Protein 1Z2N (pdb70)

Structure (mmCIF, N/CA/C/O backbone):
data_1Z2N
#
_entry.id   1Z2N
#
_cell.length_a   38.359
_cell.length_b   94.267
_cell.length_c   47.276
_cell.angle_alpha   90.00
_cell.angle_beta   110.26
_cell.angle_gamma   90.00
#
_symmetry.space_group_name_H-M   'P 1 21 1'
#
loop_
_entity.id
_entity.type
_entity.pdbx_description
1 polymer 'inositol 1,3,4-trisphosphate 5/6-kinase'
2 non-polymer 'MAGNESIUM ION'
3 non-polymer "ADENOSINE-5'-DIPHOSPHATE"
4 water water
#
loop_
_atom_site.group_PDB
_atom_site.id
_atom_site.type_symbol
_atom_site.label_atom_id
_atom_site.label_alt_id
_atom_site.label_comp_id
_atom_site.label_asym_id
_atom_site.label_entity_id
_atom_site.label_seq_id
_atom_site.pdbx_PDB_ins_code
_atom_site.Cartn_x
_atom_site.Cartn_y
_atom_site.Cartn_z
_atom_site.occupancy
_atom_site.B_iso_or_equiv
_atom_site.auth_seq_id
_atom_site.auth_comp_id
_atom_site.auth_asym_id
_atom_site.auth_atom_id
_atom_site.pdbx_PDB_model_num
ATOM 1 N N . GLN A 1 10 ? 11.523 -19.456 42.677 1.00 24.97 5 GLN X N 1
ATOM 2 C CA . GLN A 1 10 ? 11.331 -20.128 41.357 1.00 24.76 5 GLN X CA 1
ATOM 3 C C . GLN A 1 10 ? 12.638 -20.152 40.563 1.00 23.98 5 GLN X C 1
ATOM 4 O O . GLN A 1 10 ? 13.541 -19.342 40.803 1.00 23.78 5 GLN X O 1
ATOM 10 N N . THR A 1 11 ? 12.739 -21.102 39.634 1.00 23.11 6 THR X N 1
ATOM 11 C CA . THR A 1 11 ? 13.896 -21.207 38.749 1.00 22.46 6 THR X CA 1
ATOM 12 C C . THR A 1 11 ? 13.464 -21.054 37.289 1.00 21.20 6 THR X C 1
ATOM 13 O O . THR A 1 11 ? 12.407 -21.548 36.885 1.00 21.23 6 THR X O 1
ATOM 17 N N . VAL A 1 12 ? 14.285 -20.351 36.512 1.00 19.45 7 VAL X N 1
ATOM 18 C CA . VAL A 1 12 ? 14.049 -20.180 35.082 1.00 18.11 7 VAL X CA 1
ATOM 19 C C . VAL A 1 12 ? 15.314 -20.567 34.326 1.00 17.25 7 VAL X C 1
ATOM 20 O O . VAL A 1 12 ? 16.414 -20.137 34.681 1.00 17.00 7 VAL X O 1
ATOM 24 N N . SER A 1 13 ? 15.156 -21.395 33.293 1.00 16.15 8 SER X N 1
ATOM 25 C CA . SER A 1 13 ? 16.266 -21.752 32.422 1.00 16.04 8 SER X CA 1
ATOM 26 C C . SER A 1 13 ? 16.171 -20.992 31.106 1.00 15.09 8 SER X C 1
ATOM 27 O O . SER A 1 13 ? 15.143 -21.025 30.427 1.00 15.03 8 SER X O 1
ATOM 30 N N . LEU A 1 14 ? 17.255 -20.303 30.775 1.00 14.26 9 LEU X N 1
ATOM 31 C CA . LEU A 1 14 ? 17.376 -19.585 29.515 1.00 14.13 9 LEU X CA 1
ATOM 32 C C . LEU A 1 14 ? 18.470 -20.255 28.725 1.00 14.38 9 LEU X C 1
ATOM 33 O O . LEU A 1 14 ? 19.560 -20.511 29.255 1.00 15.04 9 LEU X O 1
ATOM 38 N N . PHE A 1 15 ? 18.183 -20.540 27.461 1.00 13.76 10 PHE X N 1
ATOM 39 C CA . PHE A 1 15 ? 19.125 -21.217 26.598 1.00 14.21 10 PHE X CA 1
ATOM 40 C C . PHE A 1 15 ? 19.438 -20.308 25.423 1.00 13.78 10 PHE X C 1
ATOM 41 O O . PHE A 1 15 ? 18.543 -19.969 24.641 1.00 13.97 10 PHE X O 1
ATOM 49 N N . ILE A 1 16 ? 20.698 -19.906 25.307 1.00 13.87 11 ILE X N 1
ATOM 50 C CA . ILE A 1 16 ? 21.125 -19.055 24.206 1.00 14.49 11 ILE X CA 1
ATOM 51 C C . ILE A 1 16 ? 21.679 -19.940 23.094 1.00 13.97 11 ILE X C 1
ATOM 52 O O . ILE A 1 16 ? 22.692 -20.627 23.272 1.00 14.37 11 ILE X O 1
ATOM 57 N N . TRP A 1 17 ? 20.992 -19.931 21.958 1.00 13.53 12 TRP X N 1
ATOM 58 C CA . TRP A 1 17 ? 21.313 -20.783 20.823 1.00 13.55 12 TRP X CA 1
ATOM 59 C C . TRP A 1 17 ? 21.863 -19.926 19.687 1.00 14.00 12 TRP X C 1
ATOM 60 O O . TRP A 1 17 ? 21.114 -19.253 18.973 1.00 13.35 12 TRP X O 1
ATOM 71 N N . LEU A 1 18 ? 23.187 -19.933 19.540 1.00 14.62 13 LEU X N 1
ATOM 72 C CA . LEU A 1 18 ? 23.858 -19.091 18.551 1.00 15.72 13 LEU X CA 1
ATOM 73 C C . LEU A 1 18 ? 25.036 -19.814 17.930 1.00 16.95 13 LEU X C 1
ATOM 74 O O . LEU A 1 18 ? 25.774 -20.508 18.634 1.00 17.09 13 LEU X O 1
ATOM 79 N N . PRO A 1 19 ? 25.237 -19.631 16.614 1.00 18.38 14 PRO X N 1
ATOM 80 C CA . PRO A 1 19 ? 26.437 -20.183 15.994 1.00 19.66 14 PRO X CA 1
ATOM 81 C C . PRO A 1 19 ? 27.665 -19.421 16.487 1.00 20.91 14 PRO X C 1
ATOM 82 O O . PRO A 1 19 ? 27.543 -18.277 16.937 1.00 20.86 14 PRO X O 1
ATOM 86 N N . GLU A 1 20 ? 28.834 -20.049 16.406 1.00 22.23 15 GLU X N 1
ATOM 87 C CA . GLU A 1 20 ? 30.078 -19.432 16.873 1.00 23.91 15 GLU X CA 1
ATOM 88 C C . GLU A 1 20 ? 30.317 -18.052 16.257 1.00 23.93 15 GLU X C 1
ATOM 89 O O . GLU A 1 20 ? 30.844 -17.161 16.922 1.00 24.24 15 GLU X O 1
ATOM 95 N N . SER A 1 21 ? 29.904 -17.884 15.000 1.00 24.30 16 SER X N 1
ATOM 96 C CA . SER A 1 21 ? 30.051 -16.620 14.271 1.00 24.51 16 SER X CA 1
ATOM 97 C C . SER A 1 21 ? 29.363 -15.446 14.968 1.00 24.58 16 SER X C 1
ATOM 98 O O . SER A 1 21 ? 29.931 -14.355 15.075 1.00 24.90 16 SER X O 1
ATOM 101 N N . LYS A 1 22 ? 28.141 -15.677 15.441 1.00 24.32 17 LYS X N 1
ATOM 102 C CA . LYS A 1 22 ? 27.386 -14.660 16.171 1.00 24.07 17 LYS X CA 1
ATOM 103 C C . LYS A 1 22 ? 27.939 -14.467 17.585 1.00 24.07 17 LYS X C 1
ATOM 104 O O . LYS A 1 22 ? 27.997 -13.339 18.075 1.00 24.08 17 LYS X O 1
ATOM 110 N N . GLN A 1 23 ? 28.349 -15.564 18.223 1.00 24.02 18 GLN X N 1
ATOM 111 C CA . GLN A 1 23 ? 28.953 -15.521 19.556 1.00 24.23 18 GLN X CA 1
ATOM 112 C C . GLN A 1 23 ? 30.213 -14.654 19.573 1.00 24.70 18 GLN X C 1
ATOM 113 O O . GLN A 1 23 ? 30.444 -13.897 20.518 1.00 24.75 18 GLN X O 1
ATOM 119 N N . LYS A 1 24 ? 31.014 -14.773 18.517 1.00 25.25 19 LYS X N 1
ATOM 120 C CA . LYS A 1 24 ? 32.273 -14.036 18.394 1.00 25.99 19 LYS X CA 1
ATOM 121 C C . LYS A 1 24 ? 32.070 -12.529 18.226 1.00 26.09 19 LYS X C 1
ATOM 122 O O . LYS A 1 24 ? 32.816 -11.738 18.802 1.00 26.45 19 LYS X O 1
ATOM 128 N N . THR A 1 25 ? 31.063 -12.139 17.447 1.00 26.10 20 THR X N 1
ATOM 129 C CA . THR A 1 25 ? 30.767 -10.721 17.208 1.00 26.17 20 THR X CA 1
ATOM 130 C C . THR A 1 25 ? 30.014 -10.064 18.364 1.00 25.96 20 THR X C 1
ATOM 131 O O . THR A 1 25 ? 30.175 -8.866 18.621 1.00 25.93 20 THR X O 1
ATOM 135 N N . LEU A 1 26 ? 29.194 -10.851 19.057 1.00 25.43 21 LEU X N 1
ATOM 136 C CA . LEU A 1 26 ? 28.317 -10.329 20.102 1.00 25.06 21 LEU X CA 1
ATOM 137 C C . LEU A 1 26 ? 28.998 -10.178 21.464 1.00 25.06 21 LEU X C 1
ATOM 138 O O . LEU A 1 26 ? 28.747 -9.205 22.175 1.00 25.01 21 LEU X O 1
ATOM 143 N N . PHE A 1 27 ? 29.844 -11.139 21.828 1.00 25.13 22 PHE X N 1
ATOM 144 C CA . PHE A 1 27 ? 30.392 -11.196 23.181 1.00 25.40 22 PHE X CA 1
ATOM 145 C C . PHE A 1 27 ? 31.899 -10.952 23.247 1.00 25.90 22 PHE X C 1
ATOM 146 O O . PHE A 1 27 ? 32.653 -11.458 22.411 1.00 25.90 22 PHE X O 1
ATOM 154 N N . ILE A 1 28 ? 32.316 -10.177 24.250 1.00 26.57 23 ILE X N 1
ATOM 155 C CA . ILE A 1 28 ? 33.733 -9.993 24.593 1.00 27.14 23 ILE X CA 1
ATOM 156 C C . ILE A 1 28 ? 34.342 -11.361 24.877 1.00 27.68 23 ILE X C 1
ATOM 157 O O . ILE A 1 28 ? 35.363 -11.738 24.298 1.00 27.73 23 ILE X O 1
ATOM 162 N N . SER A 1 29 ? 33.695 -12.083 25.787 1.00 28.15 24 SER X N 1
ATOM 163 C CA . SER A 1 29 ? 34.019 -13.461 26.104 1.00 28.77 24 SER X CA 1
ATOM 164 C C . SER A 1 29 ? 32.700 -14.178 26.353 1.00 29.06 24 SER X C 1
ATOM 165 O O . SER A 1 29 ? 31.665 -13.533 26.547 1.00 29.23 24 SER X O 1
ATOM 168 N N . THR A 1 30 ? 32.734 -15.505 26.349 1.00 29.37 25 THR X N 1
ATOM 169 C CA . THR A 1 30 ? 31.531 -16.300 26.568 1.00 29.75 25 THR X CA 1
ATOM 170 C C . THR A 1 30 ? 31.695 -17.247 27.752 1.00 29.84 25 THR X C 1
ATOM 171 O O . THR A 1 30 ? 32.816 -17.542 28.175 1.00 29.70 25 THR X O 1
ATOM 175 N N . LYS A 1 31 ? 30.564 -17.699 28.291 1.00 29.89 26 LYS X N 1
ATOM 176 C CA . LYS A 1 31 ? 30.538 -18.739 29.310 1.00 30.00 26 LYS X CA 1
ATOM 177 C C . LYS A 1 31 ? 29.603 -19.844 28.839 1.00 30.06 26 LYS X C 1
ATOM 178 O O . LYS A 1 31 ? 28.505 -19.559 28.356 1.00 29.86 26 LYS X O 1
ATOM 184 N N . ASN A 1 32 ? 30.038 -21.096 28.973 1.00 30.25 27 ASN X N 1
ATOM 185 C CA . ASN A 1 32 ? 29.187 -22.243 28.654 1.00 30.36 27 ASN X CA 1
ATOM 186 C C . ASN A 1 32 ? 27.933 -22.280 29.531 1.00 30.08 27 ASN X C 1
ATOM 187 O O . ASN A 1 32 ? 26.828 -22.521 29.038 1.00 30.08 27 ASN X O 1
ATOM 192 N N . HIS A 1 33 ? 28.117 -22.025 30.827 1.00 29.87 28 HIS X N 1
ATOM 193 C CA . HIS A 1 33 ? 27.017 -21.988 31.787 1.00 29.60 28 HIS X CA 1
ATOM 194 C C . HIS A 1 33 ? 27.256 -20.958 32.893 1.00 29.32 28 HIS X C 1
ATOM 195 O O . HIS A 1 33 ? 28.368 -20.838 33.412 1.00 29.15 28 HIS X O 1
ATOM 202 N N . THR A 1 34 ? 26.202 -20.223 33.244 1.00 28.68 29 THR X N 1
ATOM 203 C CA . THR A 1 34 ? 26.228 -19.297 34.378 1.00 28.42 29 THR X CA 1
ATOM 204 C C . THR A 1 34 ? 24.908 -19.325 35.158 1.00 27.99 29 THR X C 1
ATOM 205 O O . THR A 1 34 ? 23.853 -19.641 34.597 1.00 27.89 29 THR X O 1
ATOM 209 N N . GLN A 1 35 ? 24.980 -19.011 36.450 1.00 27.57 30 GLN X N 1
ATOM 210 C CA . GLN A 1 35 ? 23.803 -18.975 37.316 1.00 27.17 30 GLN X CA 1
ATOM 211 C C . GLN A 1 35 ? 23.815 -17.725 38.195 1.00 26.86 30 GLN X C 1
ATOM 212 O O . GLN A 1 35 ? 24.837 -17.398 38.802 1.00 26.95 30 GLN X O 1
ATOM 218 N N . PHE A 1 36 ? 22.676 -17.039 38.263 1.00 26.22 31 PHE X N 1
ATOM 219 C CA . PHE A 1 36 ? 22.549 -15.811 39.048 1.00 25.68 31 PHE X CA 1
ATOM 220 C C . PHE A 1 36 ? 21.120 -15.590 39.534 1.00 25.42 31 PHE X C 1
ATOM 221 O O . PHE A 1 36 ? 20.168 -16.149 38.978 1.00 25.25 31 PHE X O 1
ATOM 229 N N . GLU A 1 37 ? 20.976 -14.774 40.575 1.00 25.29 32 GLU X N 1
ATOM 230 C CA . GLU A 1 37 ? 19.662 -14.397 41.076 1.00 25.20 32 GLU X CA 1
ATOM 231 C C . GLU A 1 37 ? 19.306 -12.987 40.615 1.00 24.78 32 GLU X C 1
ATOM 232 O O . GLU A 1 37 ? 20.130 -12.073 40.679 1.00 24.77 32 GLU X O 1
ATOM 238 N N . LEU A 1 38 ? 18.076 -12.830 40.139 1.00 24.32 33 LEU X N 1
ATOM 239 C CA . LEU A 1 38 ? 17.540 -11.525 39.775 1.00 23.91 33 LEU X CA 1
ATOM 240 C C . LEU A 1 38 ? 16.083 -11.469 40.185 1.00 23.79 33 LEU X C 1
ATOM 241 O O . LEU A 1 38 ? 15.292 -12.335 39.808 1.00 23.41 33 LEU X O 1
ATOM 246 N N . ASN A 1 39 ? 15.741 -10.450 40.972 1.00 23.93 34 ASN X N 1
ATOM 247 C CA . ASN A 1 39 ? 14.371 -10.226 41.434 1.00 23.97 34 ASN X CA 1
ATOM 248 C C . ASN A 1 39 ? 13.722 -11.471 42.049 1.00 23.87 34 ASN X C 1
ATOM 249 O O . ASN A 1 39 ? 12.573 -11.814 41.748 1.00 23.92 34 ASN X O 1
ATOM 254 N N . ASN A 1 40 ? 14.489 -12.135 42.910 1.00 23.69 35 ASN X N 1
ATOM 255 C CA . ASN A 1 40 ? 14.042 -13.308 43.669 1.00 23.48 35 ASN X CA 1
ATOM 256 C C . ASN A 1 40 ? 13.850 -14.581 42.827 1.00 23.03 35 ASN X C 1
ATOM 257 O O . ASN A 1 40 ? 13.286 -15.567 43.305 1.00 23.26 35 ASN X O 1
ATOM 262 N N . ILE A 1 41 ? 14.334 -14.555 41.584 1.00 22.51 36 ILE X N 1
ATOM 263 C CA . ILE A 1 41 ? 14.317 -15.728 40.704 1.00 21.91 36 ILE X CA 1
ATOM 264 C C . ILE A 1 41 ? 15.744 -16.193 40.431 1.00 21.40 36 ILE X C 1
ATOM 265 O O . ILE A 1 41 ? 16.636 -15.377 40.197 1.00 21.39 36 ILE X O 1
ATOM 270 N N . ILE A 1 42 ? 15.951 -17.510 40.458 1.00 21.04 37 ILE X N 1
ATOM 271 C CA . ILE A 1 42 ? 17.234 -18.091 40.077 1.00 20.80 37 ILE X CA 1
ATOM 272 C C . ILE A 1 42 ? 17.234 -18.396 38.575 1.00 20.28 37 ILE X C 1
ATOM 273 O O . ILE A 1 42 ? 16.414 -19.180 38.090 1.00 20.36 37 ILE X O 1
ATOM 278 N N . PHE A 1 43 ? 18.157 -17.769 37.851 1.00 19.66 38 PHE X N 1
ATOM 279 C CA . PHE A 1 43 ? 18.299 -17.998 36.414 1.00 19.28 38 PHE X CA 1
ATOM 280 C C . PHE A 1 43 ? 19.508 -18.875 36.117 1.00 19.28 38 PHE X C 1
ATOM 281 O O . PHE A 1 43 ? 20.630 -18.564 36.528 1.00 19.26 38 PHE X O 1
ATOM 289 N N . ASP A 1 44 ? 19.263 -19.977 35.411 1.00 19.45 39 ASP X N 1
ATOM 290 C CA . ASP A 1 44 ? 20.333 -20.817 34.880 1.00 20.12 39 ASP X CA 1
ATOM 291 C C . ASP A 1 44 ? 20.436 -20.604 33.375 1.00 19.70 39 ASP X C 1
ATOM 292 O O . ASP A 1 44 ? 19.483 -20.871 32.633 1.00 19.50 39 ASP X O 1
ATOM 297 N N . VAL A 1 45 ? 21.589 -20.115 32.934 1.00 19.54 40 VAL X N 1
ATOM 298 C CA . VAL A 1 45 ? 21.774 -19.722 31.542 1.00 19.81 40 VAL X CA 1
ATOM 299 C C . VAL A 1 45 ? 22.834 -20.582 30.869 1.00 20.08 40 VAL X C 1
ATOM 300 O O . VAL A 1 45 ? 23.971 -20.667 31.342 1.00 20.60 40 VAL X O 1
ATOM 304 N N . THR A 1 46 ? 22.449 -21.222 29.770 1.00 19.99 41 THR X N 1
ATOM 305 C CA . THR A 1 46 ? 23.364 -22.040 28.982 1.00 20.21 41 THR X CA 1
ATOM 306 C C . THR A 1 46 ? 23.516 -21.459 27.579 1.00 20.08 41 THR X C 1
ATOM 307 O O . THR A 1 46 ? 22.533 -21.035 26.962 1.00 20.13 41 THR X O 1
ATOM 311 N N . LEU A 1 47 ? 24.752 -21.438 27.090 1.00 19.85 42 LEU X N 1
ATOM 312 C CA . LEU A 1 47 ? 25.048 -21.003 25.733 1.00 19.89 42 LEU X CA 1
ATOM 313 C C . LEU A 1 47 ? 25.594 -22.182 24.937 1.00 19.93 42 LEU X C 1
ATOM 314 O O . LEU A 1 47 ? 26.510 -22.875 25.399 1.00 20.32 42 LEU X O 1
ATOM 319 N N . SER A 1 48 ? 25.029 -22.405 23.750 1.00 19.59 43 SER X N 1
ATOM 320 C CA . SER A 1 48 ? 25.408 -23.525 22.889 1.00 19.80 43 SER X CA 1
ATOM 321 C C . SER A 1 48 ? 25.153 -23.218 21.415 1.00 19.57 43 SER X C 1
ATOM 322 O O . SER A 1 48 ? 24.313 -22.377 21.076 1.00 18.62 43 SER X O 1
ATOM 325 N N . THR A 1 49 ? 25.874 -23.913 20.541 1.00 19.78 44 THR X N 1
ATOM 326 C CA . THR A 1 49 ? 25.667 -23.809 19.100 1.00 20.23 44 THR X CA 1
ATOM 327 C C . THR A 1 49 ? 24.545 -24.734 18.624 1.00 20.54 44 THR X C 1
ATOM 328 O O . THR A 1 49 ? 24.090 -24.629 17.485 1.00 20.17 44 THR X O 1
ATOM 332 N N . GLU A 1 50 ? 24.119 -25.642 19.497 1.00 20.86 45 GLU X N 1
ATOM 333 C CA . GLU A 1 50 ? 23.084 -26.614 19.156 1.00 21.65 45 GLU X CA 1
ATOM 334 C C . GLU A 1 50 ? 21.867 -26.454 20.051 1.00 21.47 45 GLU X C 1
ATOM 335 O O . GLU A 1 50 ? 21.972 -25.948 21.171 1.00 21.37 45 GLU X O 1
ATOM 341 N N . LEU A 1 51 ? 20.719 -26.909 19.555 1.00 21.52 46 LEU X N 1
ATOM 342 C CA . LEU A 1 51 ? 19.473 -26.868 20.311 1.00 21.38 46 LEU X CA 1
ATOM 343 C C . LEU A 1 51 ? 19.586 -27.660 21.606 1.00 21.37 46 LEU X C 1
ATOM 344 O O . LEU A 1 51 ? 20.371 -28.614 21.681 1.00 21.53 46 LEU X O 1
ATOM 349 N N . PRO A 1 52 ? 18.818 -27.262 22.638 1.00 21.20 47 PRO X N 1
ATOM 350 C CA . PRO A 1 52 ? 18.922 -27.930 23.924 1.00 21.34 47 PRO X CA 1
ATOM 351 C C . PRO A 1 52 ? 18.393 -29.356 23.861 1.00 21.22 47 PRO X C 1
ATOM 352 O O . PRO A 1 52 ? 17.349 -29.619 23.253 1.00 21.27 47 PRO X O 1
ATOM 356 N N . ASP A 1 53 ? 19.135 -30.267 24.478 1.00 21.54 48 ASP X N 1
ATOM 357 C CA . ASP A 1 53 ? 18.710 -31.648 24.598 1.00 21.42 48 ASP X CA 1
ATOM 358 C C . ASP A 1 53 ? 17.506 -31.707 25.529 1.00 20.66 48 ASP X C 1
ATOM 359 O O . ASP A 1 53 ? 16.606 -32.528 25.343 1.00 21.12 48 ASP X O 1
ATOM 364 N N . LYS A 1 54 ? 17.500 -30.811 26.514 1.00 19.58 49 LYS X N 1
ATOM 365 C CA . LYS A 1 54 ? 16.437 -30.700 27.508 1.00 18.37 49 LYS X CA 1
ATOM 366 C C . LYS A 1 54 ? 15.708 -29.357 27.384 1.00 17.09 49 LYS X C 1
ATOM 367 O O . LYS A 1 54 ? 16.344 -28.312 27.211 1.00 16.85 49 LYS X O 1
ATOM 373 N N . GLU A 1 55 ? 14.381 -29.394 27.490 1.00 15.37 50 GLU X N 1
ATOM 374 C CA . GLU A 1 55 ? 13.520 -28.233 27.219 1.00 14.28 50 GLU X CA 1
ATOM 375 C C . GLU A 1 55 ? 13.697 -27.120 28.269 1.00 14.10 50 GLU X C 1
ATOM 376 O O . GLU A 1 55 ? 13.505 -27.360 29.465 1.00 15.08 50 GLU X O 1
ATOM 382 N N . PRO A 1 56 ? 14.104 -25.902 27.830 1.00 13.59 51 PRO X N 1
ATOM 383 C CA . PRO A 1 56 ? 14.218 -24.755 28.728 1.00 13.14 51 PRO X CA 1
ATOM 384 C C . PRO A 1 56 ? 12.919 -23.946 28.772 1.00 12.66 51 PRO X C 1
ATOM 385 O O . PRO A 1 56 ? 11.960 -24.263 28.066 1.00 12.98 51 PRO X O 1
ATOM 389 N N . ASN A 1 57 ? 12.890 -22.903 29.592 1.00 12.69 52 ASN X N 1
ATOM 390 C CA . ASN A 1 57 ? 11.753 -21.987 29.591 1.00 12.18 52 ASN X CA 1
ATOM 391 C C . ASN A 1 57 ? 11.780 -21.024 28.404 1.00 11.36 52 ASN X C 1
ATOM 392 O O . ASN A 1 57 ? 10.735 -20.621 27.907 1.00 11.44 52 ASN X O 1
ATOM 397 N N . ALA A 1 58 ? 12.979 -20.676 27.954 1.00 11.07 53 ALA X N 1
ATOM 398 C CA . ALA A 1 58 ? 13.123 -19.758 26.832 1.00 10.74 53 ALA X CA 1
ATOM 399 C C . ALA A 1 58 ? 14.369 -20.078 26.040 1.00 10.62 53 ALA X C 1
ATOM 400 O O . ALA A 1 58 ? 15.376 -20.507 26.601 1.00 10.94 53 ALA X O 1
ATOM 402 N N . ILE A 1 59 ? 14.274 -19.870 24.730 1.00 10.09 54 ILE X N 1
ATOM 403 C CA . ILE A 1 59 ? 15.415 -19.927 23.841 1.00 10.56 54 ILE X CA 1
ATOM 404 C C . ILE A 1 59 ? 15.651 -18.533 23.260 1.00 10.28 54 ILE X C 1
ATOM 405 O O . ILE A 1 59 ? 14.733 -17.891 22.748 1.00 9.89 54 ILE X O 1
ATOM 410 N N . ILE A 1 60 ? 16.898 -18.089 23.377 1.00 10.27 55 ILE X N 1
ATOM 411 C CA . ILE A 1 60 ? 17.338 -16.781 22.904 1.00 11.39 55 ILE X CA 1
ATOM 412 C C . ILE A 1 60 ? 18.180 -17.039 21.672 1.00 10.84 55 ILE X C 1
ATOM 413 O O . ILE A 1 60 ? 19.213 -17.708 21.757 1.00 11.11 55 ILE X O 1
ATOM 418 N N . THR A 1 61 ? 17.735 -16.535 20.523 1.00 10.84 56 THR X N 1
ATOM 419 C CA . THR A 1 61 ? 18.353 -16.910 19.268 1.00 11.35 56 THR X CA 1
ATOM 420 C C . THR A 1 61 ? 18.175 -15.884 18.155 1.00 11.02 56 THR X C 1
ATOM 421 O O . THR A 1 61 ? 17.153 -15.193 18.081 1.00 10.67 56 THR X O 1
ATOM 425 N N . LYS A 1 62 ? 19.206 -15.799 17.316 1.00 11.50 57 LYS X N 1
ATOM 426 C CA . LYS A 1 62 ? 19.158 -15.114 16.042 1.00 12.10 57 LYS X CA 1
ATOM 427 C C . LYS A 1 62 ? 19.348 -16.165 14.956 1.00 12.48 57 LYS X C 1
ATOM 428 O O . LYS A 1 62 ? 20.360 -16.870 14.932 1.00 12.83 57 LYS X O 1
ATOM 434 N N . ARG A 1 63 ? 18.361 -16.271 14.077 1.00 13.20 58 ARG X N 1
ATOM 435 C CA . ARG A 1 63 ? 18.424 -17.178 12.942 1.00 14.21 58 ARG X CA 1
ATOM 436 C C . ARG A 1 63 ? 19.367 -16.580 11.903 1.00 15.38 58 ARG X C 1
ATOM 437 O O . ARG A 1 63 ? 19.156 -15.463 11.430 1.00 15.16 58 ARG X O 1
ATOM 445 N N . THR A 1 64 ? 20.416 -17.324 11.567 1.00 16.91 59 THR X N 1
ATOM 446 C CA . THR A 1 64 ? 21.506 -16.803 10.735 1.00 18.32 59 THR X CA 1
ATOM 447 C C . THR A 1 64 ? 21.049 -16.467 9.312 1.00 18.78 59 THR X C 1
ATOM 448 O O . THR A 1 64 ? 21.380 -15.404 8.781 1.00 18.58 59 THR X O 1
ATOM 452 N N . HIS A 1 65 ? 20.284 -17.379 8.714 1.00 19.48 60 HIS X N 1
ATOM 453 C CA . HIS A 1 65 ? 19.786 -17.237 7.345 1.00 20.78 60 HIS X CA 1
ATOM 454 C C . HIS A 1 65 ? 18.310 -17.649 7.271 1.00 21.16 60 HIS X C 1
ATOM 455 O O . HIS A 1 65 ? 17.877 -18.551 8.000 1.00 21.15 60 HIS X O 1
ATOM 462 N N . PRO A 1 66 ? 17.525 -16.981 6.400 1.00 21.87 61 PRO X N 1
ATOM 463 C CA . PRO A 1 66 ? 16.085 -17.250 6.299 1.00 22.02 61 PRO X CA 1
ATOM 464 C C . PRO A 1 66 ? 15.742 -18.657 5.808 1.00 22.06 61 PRO X C 1
ATOM 465 O O . PRO A 1 66 ? 14.649 -19.148 6.086 1.00 22.24 61 PRO X O 1
ATOM 469 N N . VAL A 1 67 ? 16.662 -19.276 5.070 1.00 22.20 62 VAL X N 1
ATOM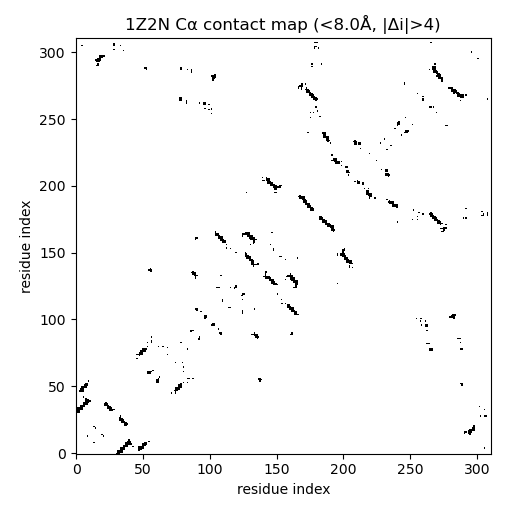 470 C CA . VAL A 1 67 ? 16.490 -20.639 4.561 1.00 22.19 62 VAL X CA 1
ATOM 471 C C . VAL A 1 67 ? 17.743 -21.464 4.852 1.00 21.75 62 VAL X C 1
ATOM 472 O O . VAL A 1 67 ? 18.864 -20.952 4.754 1.00 22.55 62 VAL X O 1
ATOM 476 N N . GLY A 1 68 ? 17.546 -22.731 5.213 1.00 20.44 63 GLY X N 1
ATOM 477 C CA . GLY A 1 68 ? 18.646 -23.621 5.587 1.00 19.16 63 GLY X CA 1
ATOM 478 C C . GLY A 1 68 ? 18.390 -24.428 6.853 1.00 18.25 63 GLY X C 1
ATOM 479 O O . GLY A 1 68 ? 17.283 -24.401 7.402 1.00 18.03 63 GLY X O 1
ATOM 480 N N . LYS A 1 69 ? 19.421 -25.134 7.317 1.00 17.64 64 LYS X N 1
ATOM 481 C CA . LYS A 1 69 ? 19.324 -26.053 8.454 1.00 17.15 64 LYS X CA 1
ATOM 482 C C . LYS A 1 69 ? 18.820 -25.393 9.741 1.00 15.91 64 LYS X C 1
ATOM 483 O O . LYS A 1 69 ? 17.884 -25.904 10.364 1.00 14.66 64 LYS X O 1
ATOM 489 N N . MET A 1 70 ? 19.419 -24.270 10.142 1.00 14.97 65 MET X N 1
ATOM 490 C CA . MET A 1 70 ? 18.971 -23.595 11.366 1.00 13.86 65 MET X CA 1
ATOM 491 C C . MET A 1 70 ? 17.502 -23.201 11.266 1.00 12.91 65 MET X C 1
ATOM 492 O O . MET A 1 70 ? 16.733 -23.431 12.199 1.00 12.42 65 MET X O 1
ATOM 497 N N . ALA A 1 71 ? 17.108 -22.625 10.135 1.00 12.21 66 ALA X N 1
ATOM 498 C CA . ALA A 1 71 ? 15.723 -22.235 9.929 1.00 11.86 66 ALA X CA 1
ATOM 499 C C . ALA A 1 71 ? 14.788 -23.444 10.085 1.00 11.25 66 ALA X C 1
ATOM 500 O O . ALA A 1 71 ? 13.742 -23.354 10.732 1.00 11.35 66 ALA X O 1
ATOM 502 N N . ASP A 1 72 ? 15.182 -24.576 9.498 1.00 10.94 67 ASP X N 1
ATOM 503 C CA . ASP A 1 72 ? 14.365 -25.790 9.532 1.00 10.57 67 ASP X CA 1
ATOM 504 C C . ASP A 1 72 ? 14.280 -26.359 10.950 1.00 10.64 67 ASP X C 1
ATOM 505 O O . ASP A 1 72 ? 13.198 -26.744 11.412 1.00 10.37 67 ASP X O 1
ATOM 510 N N . GLU A 1 73 ? 15.423 -26.417 11.627 1.00 11.11 68 GLU X N 1
ATOM 511 C CA . GLU A 1 73 ? 15.506 -26.891 13.015 1.00 12.09 68 GLU X CA 1
ATOM 512 C C . GLU A 1 73 ? 14.648 -26.045 13.930 1.00 11.78 68 GLU X C 1
ATOM 513 O O . GLU A 1 73 ? 13.971 -26.558 14.826 1.00 11.18 68 GLU X O 1
ATOM 519 N N . MET A 1 74 ? 14.707 -24.736 13.714 1.00 11.83 69 MET X N 1
ATOM 520 C CA . MET A 1 74 ? 13.989 -23.788 14.539 1.00 12.53 69 MET X CA 1
ATOM 521 C C . MET A 1 74 ? 12.487 -23.988 14.426 1.00 11.28 69 MET X C 1
ATOM 522 O O . MET A 1 74 ? 11.785 -24.074 15.444 1.00 11.14 69 MET X O 1
ATOM 527 N N . ARG A 1 75 ? 11.987 -24.063 13.196 1.00 10.70 70 ARG X N 1
ATOM 528 C CA . ARG A 1 75 ? 10.555 -24.216 12.981 1.00 11.23 70 ARG X CA 1
ATOM 529 C C . ARG A 1 75 ? 10.028 -25.507 13.595 1.00 10.38 70 ARG X C 1
ATOM 530 O O . ARG A 1 75 ? 8.961 -25.515 14.208 1.00 10.36 70 ARG X O 1
ATOM 538 N N . LYS A 1 76 ? 10.788 -26.589 13.426 1.00 9.48 71 LYS X N 1
ATOM 539 C CA . LYS A 1 76 ? 10.429 -27.888 13.987 1.00 9.72 71 LYS X CA 1
ATOM 540 C C . LYS A 1 76 ? 10.431 -27.844 15.513 1.00 9.31 71 LYS X C 1
ATOM 541 O O . LYS A 1 76 ? 9.491 -28.337 16.149 1.00 9.89 71 LYS X O 1
ATOM 547 N N . TYR A 1 77 ? 11.484 -27.269 16.092 1.00 9.23 72 TYR X N 1
ATOM 548 C CA . TYR A 1 77 ? 11.577 -27.174 17.544 1.00 9.67 72 TYR X CA 1
ATOM 549 C C . TYR A 1 77 ? 10.403 -26.382 18.117 1.00 9.32 72 TYR X C 1
ATOM 550 O O . TYR A 1 77 ? 9.805 -26.793 19.115 1.00 8.88 72 TYR X O 1
ATOM 559 N N . GLU A 1 78 ? 10.072 -25.249 17.495 1.00 9.38 73 GLU X N 1
ATOM 560 C CA . GLU A 1 78 ? 8.968 -24.409 17.976 1.00 10.72 73 GLU X CA 1
ATOM 561 C C . GLU A 1 78 ? 7.644 -25.161 17.936 1.00 10.77 73 GLU X C 1
ATOM 562 O O . GLU A 1 78 ? 6.874 -25.118 18.896 1.00 11.57 73 GLU X O 1
ATOM 568 N N . LYS A 1 79 ? 7.378 -25.847 16.825 1.00 10.55 74 LYS X N 1
ATOM 569 C CA . LYS A 1 79 ? 6.131 -26.593 16.674 1.00 10.93 74 LYS X CA 1
ATOM 570 C C . LYS A 1 79 ? 6.020 -27.669 17.752 1.00 10.00 74 LYS X C 1
ATOM 571 O O . LYS A 1 79 ? 4.957 -27.868 18.336 1.00 10.07 74 LYS X O 1
ATOM 577 N N . ASP A 1 80 ? 7.125 -28.348 18.016 1.00 8.62 75 ASP X N 1
ATOM 578 C CA . ASP A 1 80 ? 7.122 -29.498 18.921 1.00 9.21 75 ASP X CA 1
ATOM 579 C C . ASP A 1 80 ? 7.334 -29.153 20.395 1.00 9.80 75 ASP X C 1
ATOM 580 O O . ASP A 1 80 ? 7.181 -30.023 21.254 1.00 9.73 75 ASP X O 1
ATOM 585 N N . HIS A 1 81 ? 7.683 -27.897 20.688 1.00 9.74 76 HIS X N 1
ATOM 586 C CA . HIS A 1 81 ? 7.841 -27.431 22.073 1.00 10.05 76 HIS X CA 1
ATOM 587 C C . HIS A 1 81 ? 7.158 -26.074 22.245 1.00 10.48 76 HIS X C 1
ATOM 588 O O . HIS A 1 81 ? 7.828 -25.064 22.478 1.00 10.15 76 HIS X O 1
ATOM 595 N N . PRO A 1 82 ? 5.825 -26.045 22.127 1.00 11.30 77 PRO X N 1
ATOM 596 C CA . PRO A 1 82 ? 5.086 -24.772 22.121 1.00 12.68 77 PRO X CA 1
ATOM 597 C C . PRO A 1 82 ? 5.169 -23.938 23.404 1.00 13.00 77 PRO X C 1
ATOM 598 O O . PRO A 1 82 ? 4.841 -22.750 23.388 1.00 13.80 77 PRO X O 1
ATOM 602 N N . LYS A 1 83 ? 5.600 -24.544 24.498 1.00 12.28 78 LYS X N 1
ATOM 603 C CA . LYS A 1 83 ? 5.711 -23.813 25.759 1.00 12.96 78 LYS X CA 1
ATOM 604 C C . LYS A 1 83 ? 7.002 -23.014 25.898 1.00 12.47 78 LYS X C 1
ATOM 605 O O . LYS A 1 83 ? 7.109 -22.155 26.782 1.00 13.59 78 LYS X O 1
ATOM 611 N N . VAL A 1 84 ? 7.973 -23.282 25.027 1.00 11.70 79 VAL X N 1
ATOM 612 C CA . VAL A 1 84 ? 9.237 -22.563 25.049 1.00 10.99 79 VAL X CA 1
ATOM 613 C C . VAL A 1 84 ? 9.053 -21.199 24.397 1.00 11.08 79 VAL X C 1
ATOM 614 O O . VAL A 1 84 ? 8.634 -21.092 23.233 1.00 11.73 79 VAL X O 1
ATOM 618 N N . LEU A 1 85 ? 9.357 -20.150 25.158 1.00 10.79 80 LEU X N 1
ATOM 619 C CA . LEU A 1 85 ? 9.343 -18.795 24.625 1.00 11.49 80 LEU X CA 1
ATOM 620 C C . LEU A 1 85 ? 10.575 -18.583 23.758 1.00 10.58 80 LEU X C 1
ATOM 621 O O . LEU A 1 85 ? 11.693 -18.819 24.208 1.00 11.23 80 LEU X O 1
ATOM 626 N N . PHE A 1 86 ? 10.376 -18.133 22.523 1.00 10.06 81 PHE X N 1
ATOM 627 C CA . PHE A 1 86 ? 11.498 -17.754 21.672 1.00 10.06 81 PHE X CA 1
ATOM 628 C C . PHE A 1 86 ? 11.687 -16.248 21.624 1.00 9.89 81 PHE X C 1
ATOM 629 O O . PHE A 1 86 ? 10.740 -15.509 21.359 1.00 11.22 81 PHE X O 1
ATOM 637 N N . LEU A 1 87 ? 12.919 -15.822 21.881 1.00 9.67 82 LEU X N 1
ATOM 638 C CA . LEU A 1 87 ? 13.360 -14.451 21.626 1.00 9.30 82 LEU X CA 1
ATOM 639 C C . LEU A 1 87 ? 14.526 -14.561 20.649 1.00 9.24 82 LEU X C 1
ATOM 640 O O . LEU A 1 87 ? 15.673 -14.682 21.080 1.00 9.59 82 LEU X O 1
ATOM 645 N N . GLU A 1 88 ? 14.268 -14.567 19.336 1.00 9.30 83 GLU X N 1
ATOM 646 C CA . GLU A 1 88 ? 12.966 -14.323 18.720 1.00 9.38 83 GLU X CA 1
ATOM 647 C C . GLU A 1 88 ? 12.518 -15.500 17.860 1.00 9.67 83 GLU X C 1
ATOM 648 O O . GLU A 1 88 ? 13.343 -16.261 17.361 1.00 10.17 83 GLU X O 1
ATOM 654 N N . SER A 1 89 ? 11.207 -15.609 17.664 1.00 9.44 84 SER X N 1
ATOM 655 C CA . SER A 1 89 ? 10.585 -16.742 16.968 1.00 10.26 84 SER X CA 1
ATOM 656 C C . SER A 1 89 ? 10.810 -16.726 15.456 1.00 10.49 84 SER X C 1
ATOM 657 O O . SER A 1 89 ? 11.201 -15.705 14.876 1.00 10.59 84 SER X O 1
ATOM 660 N N . SER A 1 90 ? 10.528 -17.851 14.801 1.00 11.00 85 SER X N 1
ATOM 661 C CA . SER A 1 90 ? 10.586 -17.917 13.337 1.00 11.61 85 SER X CA 1
ATOM 662 C C . SER A 1 90 ? 9.637 -16.916 12.706 1.00 11.70 85 SER X C 1
ATOM 663 O O . SER A 1 90 ? 10.000 -16.256 11.739 1.00 11.47 85 SER X O 1
ATOM 666 N N . ALA A 1 91 ? 8.431 -16.808 13.258 1.00 12.06 86 ALA X N 1
ATOM 667 C CA . ALA A 1 91 ? 7.433 -15.889 12.713 1.00 12.13 86 ALA X CA 1
ATOM 668 C C . ALA A 1 91 ? 7.907 -14.437 12.798 1.00 12.09 86 ALA X C 1
ATOM 669 O O . ALA A 1 91 ? 7.716 -13.656 11.855 1.00 12.40 86 ALA X O 1
ATOM 671 N N . ILE A 1 92 ? 8.539 -14.074 13.913 1.00 11.45 87 ILE X N 1
ATOM 672 C CA . ILE A 1 92 ? 9.096 -12.728 14.061 1.00 11.28 87 ILE X CA 1
ATOM 673 C C . ILE A 1 92 ? 10.242 -12.500 13.075 1.00 10.96 87 ILE X C 1
ATOM 674 O O . ILE A 1 92 ? 10.282 -11.461 12.404 1.00 10.75 87 ILE X O 1
ATOM 679 N N . HIS A 1 93 ? 11.144 -13.475 12.947 1.00 10.99 88 HIS X N 1
ATOM 680 C CA . HIS A 1 93 ? 12.235 -13.363 11.978 1.00 11.37 88 HIS X CA 1
ATOM 681 C C . HIS A 1 93 ? 11.690 -13.205 10.559 1.00 11.60 88 HIS X C 1
ATOM 682 O O . HIS A 1 93 ? 12.185 -12.380 9.799 1.00 12.05 88 HIS X O 1
ATOM 689 N N . ASP A 1 94 ? 10.670 -13.994 10.213 1.00 11.74 89 ASP X N 1
ATOM 690 C CA . ASP A 1 94 ? 10.087 -13.940 8.871 1.00 12.44 89 ASP X CA 1
ATOM 691 C C . ASP A 1 94 ? 9.469 -12.581 8.567 1.00 12.01 89 ASP X C 1
ATOM 692 O O . ASP A 1 94 ? 9.694 -12.015 7.497 1.00 12.44 89 ASP X O 1
ATOM 697 N N . MET A 1 95 ? 8.691 -12.058 9.508 1.00 11.24 90 MET X N 1
ATOM 698 C CA . MET A 1 95 ? 8.067 -10.759 9.313 1.00 11.40 90 MET X CA 1
ATOM 699 C C . MET A 1 95 ? 9.147 -9.681 9.181 1.00 11.86 90 MET X C 1
ATOM 700 O O . MET A 1 95 ? 9.061 -8.814 8.309 1.00 11.59 90 MET X O 1
ATOM 705 N N . MET A 1 96 ? 10.176 -9.756 10.023 1.00 12.18 91 MET X N 1
ATOM 706 C CA . MET A 1 96 ? 11.230 -8.738 10.042 1.00 13.56 91 MET X CA 1
ATOM 707 C C . MET A 1 96 ? 12.237 -8.911 8.902 1.00 14.01 91 MET X C 1
ATOM 708 O O . MET A 1 96 ? 13.119 -8.078 8.707 1.00 15.53 91 MET X O 1
ATOM 713 N N . SER A 1 97 ? 12.107 -9.993 8.151 1.00 13.47 92 SER X N 1
ATOM 714 C CA . SER A 1 97 ? 12.912 -10.188 6.956 1.00 14.13 92 SER X CA 1
ATOM 715 C C . SER A 1 97 ? 12.238 -9.591 5.720 1.00 12.93 92 SER X C 1
ATOM 716 O O . SER A 1 97 ? 12.802 -9.651 4.629 1.00 13.80 92 SER X O 1
ATOM 719 N N . SER A 1 98 ? 11.028 -9.057 5.890 1.00 10.99 93 SER X N 1
ATOM 720 C CA . SER A 1 98 ? 10.254 -8.475 4.789 1.00 10.47 93 SER X CA 1
ATOM 721 C C . SER A 1 98 ? 10.108 -6.970 4.967 1.00 10.17 93 SER X C 1
ATOM 722 O O . SER A 1 98 ? 9.483 -6.507 5.922 1.00 10.07 93 SER X O 1
ATOM 725 N N . ARG A 1 99 ? 10.670 -6.196 4.040 1.00 10.24 94 ARG X N 1
ATOM 726 C CA . ARG A 1 99 ? 10.478 -4.743 4.082 1.00 10.52 94 ARG X CA 1
ATOM 727 C C . ARG A 1 99 ? 8.999 -4.388 4.001 1.00 10.41 94 ARG X C 1
ATOM 728 O O . ARG A 1 99 ? 8.553 -3.457 4.665 1.00 10.57 94 ARG X O 1
ATOM 736 N N . GLU A 1 100 ? 8.243 -5.116 3.184 1.00 10.90 95 GLU X N 1
ATOM 737 C CA . GLU A 1 100 ? 6.821 -4.829 3.022 1.00 11.65 95 GLU X CA 1
ATOM 738 C C . GLU A 1 100 ? 6.068 -5.028 4.335 1.00 11.35 95 GLU X C 1
ATOM 739 O O . GLU A 1 100 ? 5.286 -4.166 4.761 1.00 11.58 95 GLU X O 1
ATOM 745 N N . GLU A 1 101 ? 6.314 -6.157 4.992 1.00 11.57 96 GLU X N 1
ATOM 746 C CA . GLU A 1 101 ? 5.584 -6.474 6.217 1.00 11.96 96 GLU X CA 1
ATOM 747 C C . GLU A 1 101 ? 5.962 -5.566 7.377 1.00 11.45 96 GLU X C 1
ATOM 748 O O . GLU A 1 101 ? 5.091 -5.099 8.106 1.00 11.86 96 GLU X O 1
ATOM 754 N N . ILE A 1 102 ? 7.253 -5.282 7.536 1.00 11.44 97 ILE X N 1
ATOM 755 C CA . ILE A 1 102 ? 7.666 -4.398 8.617 1.00 12.12 97 ILE X CA 1
ATOM 756 C C . ILE A 1 102 ? 7.100 -2.994 8.440 1.00 11.18 97 ILE X C 1
ATOM 757 O O . ILE A 1 102 ? 6.585 -2.409 9.385 1.00 11.64 97 ILE X O 1
ATOM 762 N N . ASN A 1 103 ? 7.186 -2.459 7.229 1.00 10.91 98 ASN X N 1
ATOM 763 C CA . ASN A 1 103 ? 6.701 -1.110 6.999 1.00 11.11 98 ASN X CA 1
ATOM 764 C C . ASN A 1 103 ? 5.182 -0.974 7.076 1.00 11.41 98 ASN X C 1
ATOM 765 O O . ASN A 1 103 ? 4.694 0.048 7.544 1.00 11.84 98 ASN X O 1
ATOM 770 N N . ALA A 1 104 ? 4.458 -2.025 6.682 1.00 11.63 99 ALA X N 1
ATOM 771 C CA . ALA A 1 104 ? 3.004 -2.062 6.859 1.00 11.85 99 ALA X CA 1
ATOM 772 C C . ALA A 1 104 ? 2.665 -1.910 8.333 1.00 11.66 99 ALA X C 1
ATOM 773 O O . ALA A 1 104 ? 1.750 -1.168 8.682 1.00 11.91 99 ALA X O 1
ATOM 775 N N . LEU A 1 105 ? 3.416 -2.585 9.207 1.00 11.26 100 LEU X N 1
ATOM 776 C CA . LEU A 1 105 ? 3.169 -2.502 10.644 1.00 11.15 100 LEU X CA 1
ATOM 777 C C . LEU A 1 105 ? 3.587 -1.168 11.247 1.00 10.51 100 LEU X C 1
ATOM 778 O O . LEU A 1 105 ? 2.908 -0.645 12.129 1.00 10.64 100 LEU X O 1
ATOM 783 N N . LEU A 1 106 ? 4.703 -0.602 10.786 1.00 9.65 101 LEU X N 1
ATOM 784 C CA . LEU A 1 106 ? 5.102 0.716 11.253 1.00 9.20 101 LEU X CA 1
ATOM 785 C C .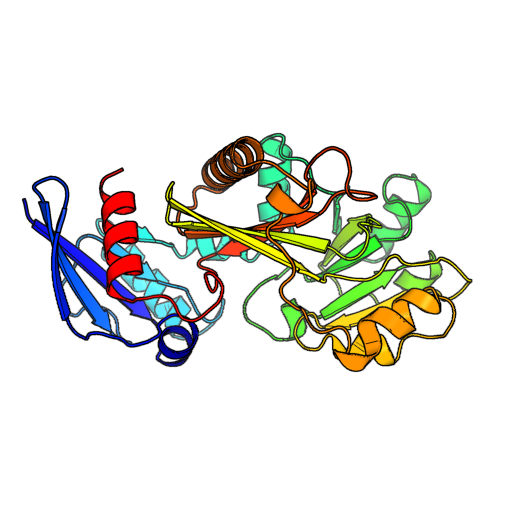 LEU A 1 106 ? 4.051 1.755 10.853 1.00 9.09 101 LEU X C 1
ATOM 786 O O . LEU A 1 106 ? 3.661 2.578 11.668 1.00 9.34 101 LEU X O 1
ATOM 791 N N . ILE A 1 107 ? 3.599 1.696 9.602 1.00 9.89 102 ILE X N 1
ATOM 792 C CA . ILE A 1 107 ? 2.565 2.613 9.104 1.00 11.05 102 ILE X CA 1
ATOM 793 C C . ILE A 1 107 ? 1.252 2.459 9.880 1.00 11.17 102 ILE X C 1
ATOM 794 O O . ILE A 1 107 ? 0.675 3.452 10.331 1.00 11.50 102 ILE X O 1
ATOM 799 N N . LYS A 1 108 ? 0.822 1.214 10.065 1.00 11.45 103 LYS X N 1
ATOM 800 C CA . LYS A 1 108 ? -0.416 0.923 10.794 1.00 12.62 103 LYS X CA 1
ATOM 801 C C . LYS A 1 108 ? -0.354 1.429 12.236 1.00 11.83 103 LYS X C 1
ATOM 802 O O . LYS A 1 108 ? -1.389 1.775 12.827 1.00 12.60 103 LYS X O 1
ATOM 808 N N . ASN A 1 109 ? 0.857 1.489 12.795 1.00 11.27 104 ASN X N 1
ATOM 809 C CA . ASN A 1 109 ? 1.052 1.940 14.165 1.00 11.00 104 ASN X CA 1
ATOM 810 C C . ASN A 1 109 ? 1.555 3.376 14.285 1.00 10.95 104 ASN X C 1
ATOM 811 O O . ASN A 1 109 ? 2.029 3.786 15.335 1.00 11.09 104 ASN X O 1
ATOM 816 N N . ASN A 1 110 ? 1.430 4.138 13.202 1.00 10.70 105 ASN X N 1
ATOM 817 C CA . ASN A 1 110 ? 1.688 5.576 13.233 1.00 11.01 105 ASN X CA 1
ATOM 818 C C . ASN A 1 110 ? 3.118 5.935 13.654 1.00 10.81 105 ASN X C 1
ATOM 819 O O . ASN A 1 110 ? 3.341 6.887 14.404 1.00 11.85 105 ASN X O 1
ATOM 824 N N . ILE A 1 111 ? 4.077 5.156 13.160 1.00 9.86 106 ILE X N 1
ATOM 825 C CA . ILE A 1 111 ? 5.494 5.408 13.411 1.00 9.62 106 ILE X CA 1
ATOM 826 C C . ILE A 1 111 ? 6.067 6.040 12.148 1.00 9.06 106 ILE X C 1
ATOM 827 O O . ILE A 1 111 ? 6.036 5.423 11.083 1.00 8.71 106 ILE X O 1
ATOM 832 N N . PRO A 1 112 ? 6.505 7.312 12.226 1.00 9.39 107 PRO X N 1
ATOM 833 C CA . PRO A 1 112 ? 7.087 7.956 11.055 1.00 9.54 107 PRO X CA 1
ATOM 834 C C . PRO A 1 112 ? 8.236 7.209 10.385 1.00 8.57 107 PRO X C 1
ATOM 835 O O . PRO A 1 112 ? 9.175 6.736 11.030 1.00 7.89 107 PRO X O 1
ATOM 839 N N . ILE A 1 113 ? 8.102 7.120 9.066 1.00 7.88 108 ILE X N 1
ATOM 840 C CA . ILE A 1 113 ? 9.120 6.583 8.169 1.00 8.17 108 ILE X CA 1
ATOM 841 C C . ILE A 1 113 ? 9.181 7.531 6.972 1.00 7.89 108 ILE X C 1
ATOM 842 O O . ILE A 1 113 ? 8.220 8.258 6.712 1.00 8.24 108 ILE X O 1
ATOM 847 N N . PRO A 1 114 ? 10.280 7.515 6.202 1.00 7.30 109 PRO X N 1
ATOM 848 C CA . PRO A 1 114 ? 10.229 8.224 4.919 1.00 7.74 109 PRO X CA 1
ATOM 849 C C . PRO A 1 114 ? 9.184 7.537 4.038 1.00 7.89 109 PRO X C 1
ATOM 850 O O . PRO A 1 114 ? 8.955 6.339 4.194 1.00 8.49 109 PRO X O 1
ATOM 854 N N . ASN A 1 115 ? 8.547 8.286 3.137 1.00 8.00 110 ASN X N 1
ATOM 855 C CA . ASN A 1 115 ? 7.460 7.731 2.318 1.00 8.56 110 ASN X CA 1
ATOM 856 C C . ASN A 1 115 ? 7.959 6.495 1.562 1.00 8.48 110 ASN X C 1
ATOM 857 O O . ASN A 1 115 ? 9.008 6.548 0.898 1.00 8.91 110 ASN X O 1
ATOM 862 N N . SER A 1 116 ? 7.223 5.389 1.660 1.00 8.21 111 SER X N 1
ATOM 863 C CA . SER A 1 116 ? 7.701 4.077 1.218 1.00 8.98 111 SER X CA 1
ATOM 864 C C . SER A 1 116 ? 6.643 3.299 0.440 1.00 8.94 111 SER X C 1
ATOM 865 O O . SER A 1 116 ? 5.442 3.381 0.751 1.00 9.74 111 SER X O 1
ATOM 868 N N . PHE A 1 117 ? 7.087 2.524 -0.542 1.00 8.89 112 PHE X N 1
ATOM 869 C CA . PHE A 1 117 ? 6.198 1.749 -1.406 1.00 9.74 112 PHE X CA 1
ATOM 870 C C . PHE A 1 117 ? 6.862 0.425 -1.691 1.00 10.50 112 PHE X C 1
ATOM 871 O O . PHE A 1 117 ? 8.039 0.395 -2.068 1.00 10.87 112 PHE X O 1
ATOM 879 N N . SER A 1 118 ? 6.128 -0.663 -1.482 1.00 11.36 113 SER X N 1
ATOM 880 C CA . SER A 1 118 ? 6.591 -1.990 -1.867 1.00 12.86 113 SER X CA 1
ATOM 881 C C . SER A 1 118 ? 6.102 -2.298 -3.275 1.00 13.77 113 SER X C 1
ATOM 882 O O . SER A 1 118 ? 4.890 -2.269 -3.545 1.00 15.02 113 SER X O 1
ATOM 885 N N . VAL A 1 119 ? 7.046 -2.564 -4.173 1.00 14.44 114 VAL X N 1
ATOM 886 C CA . VAL A 1 119 ? 6.741 -2.769 -5.589 1.00 15.47 114 VAL X CA 1
ATOM 887 C C . VAL A 1 119 ? 7.307 -4.076 -6.128 1.00 16.43 114 VAL X C 1
ATOM 888 O O . VAL A 1 119 ? 8.262 -4.633 -5.578 1.00 15.86 114 VAL X O 1
ATOM 892 N N . LYS A 1 120 ? 6.712 -4.554 -7.218 1.00 17.79 115 LYS X N 1
ATOM 893 C CA . LYS A 1 120 ? 7.083 -5.831 -7.803 1.00 19.17 115 LYS X CA 1
ATOM 894 C C . LYS A 1 120 ? 7.572 -5.689 -9.250 1.00 18.76 115 LYS X C 1
ATOM 895 O O . LYS A 1 120 ? 8.099 -6.648 -9.820 1.00 19.82 115 LYS X O 1
ATOM 901 N N . SER A 1 121 ? 7.408 -4.498 -9.834 1.00 18.48 116 SER X N 1
ATOM 902 C CA . SER A 1 121 ? 7.771 -4.260 -11.234 1.00 17.83 116 SER X CA 1
ATOM 903 C C . SER A 1 121 ? 7.978 -2.779 -11.580 1.00 17.65 116 SER X C 1
ATOM 904 O O . SER A 1 121 ? 7.574 -1.878 -10.839 1.00 17.07 116 SER X O 1
ATOM 907 N N . LYS A 1 122 ? 8.586 -2.544 -12.738 1.00 17.48 117 LYS X N 1
ATOM 908 C CA . LYS A 1 122 ? 8.832 -1.198 -13.239 1.00 17.78 117 LYS X CA 1
ATOM 909 C C . LYS A 1 122 ? 7.551 -0.405 -13.523 1.00 17.12 117 LYS X C 1
ATOM 910 O O . LYS A 1 122 ? 7.490 0.789 -13.241 1.00 16.88 117 LYS X O 1
ATOM 916 N N . GLU A 1 123 ? 6.529 -1.070 -14.076 1.00 16.63 118 GLU X N 1
ATOM 917 C CA . GLU A 1 123 ? 5.238 -0.424 -14.345 1.00 16.55 118 GLU X CA 1
ATOM 918 C C . GLU A 1 123 ? 4.691 0.251 -13.101 1.00 15.35 118 GLU X C 1
ATOM 919 O O . GLU A 1 123 ? 4.161 1.355 -13.161 1.00 14.95 118 GLU X O 1
ATOM 925 N N . GLU A 1 124 ? 4.823 -0.436 -11.968 1.00 15.49 119 GLU X N 1
ATOM 926 C CA . GLU A 1 124 ? 4.345 0.078 -10.694 1.00 15.34 119 GLU X CA 1
ATOM 927 C C . GLU A 1 124 ? 5.120 1.322 -10.269 1.00 13.97 119 GLU X C 1
ATOM 928 O O . GLU A 1 124 ? 4.524 2.317 -9.883 1.00 13.60 119 GLU X O 1
ATOM 934 N N . VAL A 1 125 ? 6.447 1.264 -10.380 1.00 13.60 120 VAL X N 1
ATOM 935 C CA . VAL A 1 125 ? 7.298 2.420 -10.068 1.00 13.60 120 VAL X CA 1
ATOM 936 C C . VAL A 1 125 ? 6.943 3.616 -10.969 1.00 13.32 120 VAL X C 1
ATOM 937 O O . VAL A 1 125 ? 6.813 4.742 -10.497 1.00 13.24 120 VAL X O 1
ATOM 941 N N . ILE A 1 126 ? 6.755 3.349 -12.264 1.00 14.68 121 ILE X N 1
ATOM 942 C CA . ILE A 1 126 ? 6.360 4.380 -13.226 1.00 15.32 121 ILE X CA 1
ATOM 943 C C . ILE A 1 126 ? 5.048 5.063 -12.829 1.00 14.97 121 ILE X C 1
ATOM 944 O O . ILE A 1 126 ? 4.957 6.285 -12.855 1.00 14.87 121 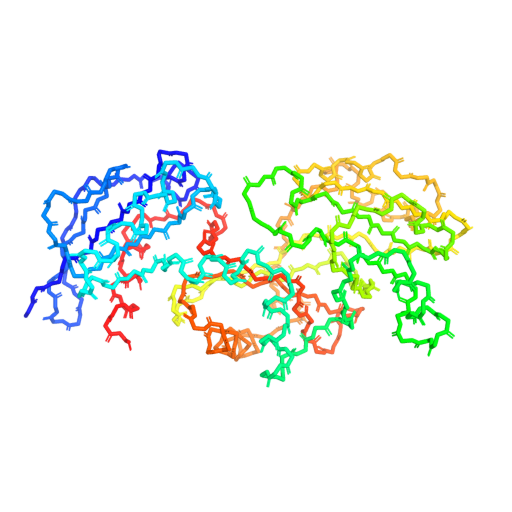ILE X O 1
ATOM 949 N N . GLN A 1 127 ? 4.050 4.271 -12.428 1.00 15.14 122 GLN X N 1
ATOM 950 C CA . GLN A 1 127 ? 2.757 4.825 -12.019 1.00 15.67 122 GLN X CA 1
ATOM 951 C C . GLN A 1 127 ? 2.893 5.705 -10.774 1.00 14.61 122 GLN X C 1
ATOM 952 O O . GLN A 1 127 ? 2.277 6.767 -10.690 1.00 14.63 122 GLN X O 1
ATOM 958 N N . LEU A 1 128 ? 3.703 5.260 -9.807 1.00 14.36 123 LEU X N 1
ATOM 959 C CA . LEU A 1 128 ? 3.935 6.019 -8.577 1.00 13.59 123 LEU X CA 1
ATOM 960 C C . LEU A 1 128 ? 4.644 7.344 -8.832 1.00 13.19 123 LEU X C 1
ATOM 961 O O . LEU A 1 128 ? 4.352 8.343 -8.188 1.00 13.36 123 LEU X O 1
ATOM 966 N N . LEU A 1 129 ? 5.579 7.344 -9.780 1.00 13.71 124 LEU X N 1
ATOM 967 C CA . LEU A 1 129 ? 6.273 8.570 -10.158 1.00 14.07 124 LEU X CA 1
ATOM 968 C C . LEU A 1 129 ? 5.332 9.537 -10.894 1.00 14.88 124 LEU X C 1
ATOM 969 O O . LEU A 1 129 ? 5.274 10.716 -10.563 1.00 15.54 124 LEU X O 1
ATOM 974 N N . GLN A 1 130 ? 4.586 9.004 -11.861 1.00 16.09 125 GLN X N 1
ATOM 975 C CA . GLN A 1 130 ? 3.698 9.804 -12.715 1.00 17.71 125 GLN X CA 1
ATOM 976 C C . GLN A 1 130 ? 2.543 10.445 -11.935 1.00 17.96 125 GLN X C 1
ATOM 977 O O . GLN A 1 130 ? 2.138 11.574 -12.234 1.00 18.82 125 GLN X O 1
ATOM 983 N N . SER A 1 131 ? 2.046 9.734 -10.919 1.00 17.85 126 SER X N 1
ATOM 984 C CA . SER A 1 131 ? 0.988 10.247 -10.045 1.00 18.03 126 SER X CA 1
ATOM 985 C C . SER A 1 131 ? 1.518 11.102 -8.883 1.00 17.99 126 SER X C 1
ATOM 986 O O . SER A 1 131 ? 0.743 11.577 -8.046 1.00 18.88 126 SER X O 1
ATOM 989 N N . LYS A 1 132 ? 2.841 11.291 -8.845 1.00 18.20 127 LYS X N 1
ATOM 990 C CA . LYS A 1 132 ? 3.525 12.146 -7.860 1.00 18.35 127 LYS X CA 1
ATOM 991 C C . LYS A 1 132 ? 3.421 11.655 -6.406 1.00 17.05 127 LYS X C 1
ATOM 992 O O . LYS A 1 132 ? 3.482 12.438 -5.454 1.00 17.74 127 LYS X O 1
ATOM 998 N N . GLN A 1 133 ? 3.276 10.344 -6.258 1.00 15.72 128 GLN X N 1
ATOM 999 C CA . GLN A 1 133 ? 3.305 9.698 -4.947 1.00 14.38 128 GLN X CA 1
ATOM 1000 C C . GLN A 1 133 ? 4.740 9.443 -4.483 1.00 13.93 128 GLN X C 1
ATOM 1001 O O . GLN A 1 133 ? 5.105 9.753 -3.347 1.00 14.15 128 GLN X O 1
ATOM 1007 N N . LEU A 1 134 ? 5.535 8.845 -5.365 1.00 13.00 129 LEU X N 1
ATOM 1008 C CA . LEU A 1 134 ? 6.942 8.593 -5.089 1.00 12.41 129 LEU X CA 1
ATOM 1009 C C . LEU A 1 134 ? 7.745 9.786 -5.590 1.00 12.34 129 LEU X C 1
ATOM 1010 O O . LEU A 1 134 ? 7.683 10.137 -6.769 1.00 13.40 129 LEU X O 1
ATOM 1015 N N . ILE A 1 135 ? 8.475 10.419 -4.680 1.00 12.52 130 ILE X N 1
ATOM 1016 C CA . ILE A 1 135 ? 9.235 11.626 -4.965 1.00 13.09 130 ILE X CA 1
ATOM 1017 C C . ILE A 1 135 ? 10.732 11.299 -5.041 1.00 12.02 130 ILE X C 1
ATOM 1018 O O . ILE A 1 135 ? 11.271 10.601 -4.176 1.00 11.68 130 ILE X O 1
ATOM 1023 N N . LEU A 1 136 ? 11.384 11.793 -6.094 1.00 11.86 131 LEU X N 1
ATOM 1024 C CA . LEU A 1 136 ? 12.830 11.655 -6.255 1.00 11.28 131 LEU X CA 1
ATOM 1025 C C . LEU A 1 136 ? 13.597 12.552 -5.280 1.00 10.93 131 LEU X C 1
ATOM 1026 O O . LEU A 1 136 ? 13.094 13.609 -4.881 1.00 12.32 131 LEU X O 1
ATOM 1031 N N . PRO A 1 137 ? 14.812 12.150 -4.867 1.00 9.78 132 PRO X N 1
ATOM 1032 C CA . PRO A 1 137 ? 15.427 10.840 -5.081 1.00 8.93 132 PRO X CA 1
ATOM 1033 C C . PRO A 1 137 ? 14.800 9.787 -4.163 1.00 7.69 132 PRO X C 1
ATOM 1034 O O . PRO A 1 137 ? 14.195 10.144 -3.145 1.00 7.70 132 PRO X O 1
ATOM 1038 N N . PHE A 1 138 ? 14.963 8.510 -4.504 1.00 7.16 133 PHE X N 1
ATOM 1039 C CA . PHE A 1 138 ? 14.524 7.443 -3.608 1.00 7.17 133 PHE X CA 1
ATOM 1040 C C . PHE A 1 138 ? 15.543 6.326 -3.548 1.00 6.73 133 PHE X C 1
ATOM 1041 O O . PHE A 1 138 ? 16.278 6.088 -4.514 1.00 8.02 133 PHE X O 1
ATOM 1049 N N . ILE A 1 139 ? 15.604 5.669 -2.393 1.00 6.83 134 ILE X N 1
ATOM 1050 C CA . ILE A 1 139 ? 16.466 4.516 -2.225 1.00 7.35 134 ILE X CA 1
ATOM 1051 C C . ILE A 1 139 ? 15.653 3.249 -2.473 1.00 7.46 134 ILE X C 1
ATOM 1052 O O . ILE A 1 139 ? 14.453 3.177 -2.153 1.00 8.53 134 ILE X O 1
ATOM 1057 N N . VAL A 1 140 ? 16.308 2.266 -3.075 1.00 7.53 135 VAL X N 1
ATOM 1058 C CA . VAL A 1 140 ? 15.700 0.998 -3.455 1.00 8.30 135 VAL X CA 1
ATOM 1059 C C . VAL A 1 140 ? 16.335 -0.095 -2.616 1.00 8.08 135 VAL X C 1
ATOM 1060 O O . VAL A 1 140 ? 17.539 -0.338 -2.712 1.00 8.42 135 VAL X O 1
ATOM 1064 N N . LYS A 1 141 ? 15.518 -0.725 -1.772 1.00 8.38 136 LYS X N 1
ATOM 1065 C CA . LYS A 1 141 ? 16.002 -1.736 -0.835 1.00 9.26 136 LYS X CA 1
ATOM 1066 C C . LYS A 1 141 ? 15.365 -3.084 -1.152 1.00 9.39 136 LYS X C 1
ATOM 1067 O O . LYS A 1 141 ? 14.158 -3.161 -1.360 1.00 10.31 136 LYS X O 1
ATOM 1073 N N . PRO A 1 142 ? 16.168 -4.154 -1.216 1.00 9.85 137 PRO X N 1
ATOM 1074 C CA . PRO A 1 142 ? 15.555 -5.452 -1.541 1.00 10.37 137 PRO X CA 1
ATOM 1075 C C . PRO A 1 142 ? 14.425 -5.827 -0.584 1.00 10.86 137 PRO X C 1
ATOM 1076 O O . PRO A 1 142 ? 14.522 -5.580 0.611 1.00 11.03 137 PRO X O 1
ATOM 1080 N N . GLU A 1 143 ? 13.350 -6.407 -1.113 1.00 11.38 138 GLU X N 1
ATOM 1081 C CA . GLU A 1 143 ? 12.223 -6.807 -0.267 1.00 12.33 138 GLU X CA 1
ATOM 1082 C C . GLU A 1 143 ? 12.637 -7.774 0.855 1.00 12.98 138 GLU X C 1
ATOM 1083 O O . GLU A 1 143 ? 12.188 -7.641 2.005 1.00 12.80 138 GLU X O 1
ATOM 1089 N N . ASN A 1 144 ? 13.492 -8.735 0.510 1.00 14.04 139 ASN X N 1
ATOM 1090 C CA . ASN A 1 144 ? 14.064 -9.647 1.497 1.00 15.73 139 ASN X CA 1
ATOM 1091 C C . ASN A 1 144 ? 15.261 -8.942 2.128 1.00 16.22 139 ASN X C 1
ATOM 1092 O O . ASN A 1 144 ? 16.268 -8.701 1.455 1.00 16.88 139 ASN X O 1
ATOM 1097 N N . ALA A 1 145 ? 15.151 -8.617 3.412 1.00 16.19 140 ALA X N 1
ATOM 1098 C CA . ALA A 1 145 ? 16.069 -7.663 4.047 1.00 16.72 140 ALA X CA 1
ATOM 1099 C C . ALA A 1 145 ? 17.193 -8.257 4.904 1.00 17.19 140 ALA X C 1
ATOM 1100 O O . ALA A 1 145 ? 18.065 -7.521 5.382 1.00 17.17 140 ALA X O 1
ATOM 1102 N N . GLN A 1 146 ? 17.177 -9.571 5.111 1.00 17.96 141 GLN X N 1
ATOM 1103 C CA . GLN A 1 146 ? 18.144 -10.206 6.009 1.00 19.41 141 GLN X CA 1
ATOM 1104 C C . GLN A 1 146 ? 18.713 -11.502 5.433 1.00 19.91 141 GLN X C 1
ATOM 1105 O O . GLN A 1 146 ? 18.009 -12.251 4.753 1.00 20.55 141 GLN X O 1
ATOM 1111 N N . GLY A 1 147 ? 19.994 -11.748 5.697 1.00 20.35 142 GLY X N 1
ATOM 1112 C CA . GLY A 1 147 ? 20.567 -13.084 5.534 1.00 20.87 142 GLY X CA 1
ATOM 1113 C C . GLY A 1 147 ? 21.522 -13.310 4.383 1.00 21.28 142 GLY X C 1
ATOM 1114 O O . GLY A 1 147 ? 22.157 -14.365 4.313 1.00 21.28 142 GLY X O 1
ATOM 1115 N N . THR A 1 148 ? 21.616 -12.338 3.477 1.00 21.33 143 THR X N 1
ATOM 1116 C CA . THR A 1 148 ? 22.514 -12.421 2.321 1.00 21.44 143 THR X CA 1
ATOM 1117 C C . THR A 1 148 ? 23.210 -11.088 2.064 1.00 20.94 143 THR X C 1
ATOM 1118 O O . THR A 1 148 ? 22.750 -10.036 2.525 1.00 20.57 143 THR X O 1
ATOM 1122 N N . PHE A 1 149 ? 24.312 -11.142 1.317 1.00 20.61 144 PHE X N 1
ATOM 1123 C CA . PHE A 1 149 ? 24.978 -9.945 0.803 1.00 20.22 144 PHE X CA 1
ATOM 1124 C C . PHE A 1 149 ? 24.008 -9.125 -0.046 1.00 19.74 144 PHE X C 1
ATOM 1125 O O . PHE A 1 149 ? 23.939 -7.897 0.096 1.00 19.31 144 PHE X O 1
ATOM 1133 N N . ASN A 1 150 ? 23.261 -9.807 -0.916 1.00 19.34 145 ASN X N 1
ATOM 1134 C CA . ASN A 1 150 ? 22.294 -9.161 -1.805 1.00 18.93 145 ASN X CA 1
ATOM 1135 C C . ASN A 1 150 ? 21.190 -8.394 -1.075 1.00 17.69 145 ASN X C 1
ATOM 1136 O O . ASN A 1 150 ? 20.670 -7.414 -1.607 1.00 17.03 145 ASN X O 1
ATOM 1141 N N . ALA A 1 151 ? 20.836 -8.837 0.134 1.00 16.05 146 ALA X N 1
ATOM 1142 C CA . ALA A 1 151 ? 19.821 -8.159 0.952 1.00 15.06 146 ALA X CA 1
ATOM 1143 C C . ALA A 1 151 ? 20.216 -6.726 1.313 1.00 14.07 146 ALA X C 1
ATOM 1144 O O . ALA A 1 151 ? 19.365 -5.930 1.700 1.00 13.94 146 ALA X O 1
ATOM 1146 N N . HIS A 1 152 ? 21.505 -6.416 1.179 1.00 13.11 147 HIS X N 1
ATOM 1147 C CA . HIS A 1 152 ? 22.057 -5.108 1.537 1.00 12.51 147 HIS X CA 1
ATOM 1148 C C . HIS A 1 152 ? 22.507 -4.296 0.323 1.00 11.86 147 HIS X C 1
ATOM 1149 O O . HIS A 1 152 ? 23.145 -3.252 0.474 1.00 11.32 147 HIS X O 1
ATOM 1156 N N . GLN A 1 153 ? 22.153 -4.775 -0.870 1.00 11.64 148 GLN X N 1
ATOM 1157 C CA . GLN A 1 153 ? 22.523 -4.131 -2.124 1.00 11.49 148 GLN X CA 1
ATOM 1158 C C . GLN A 1 153 ? 21.483 -3.087 -2.516 1.00 10.98 148 GLN X C 1
ATOM 1159 O O . GLN A 1 153 ? 20.366 -3.424 -2.928 1.00 11.13 148 GLN X O 1
ATOM 1165 N N . MET A 1 154 ? 21.870 -1.821 -2.388 1.00 10.21 149 MET X N 1
ATOM 1166 C CA . MET A 1 154 ? 20.960 -0.684 -2.509 1.00 9.90 149 MET X CA 1
ATOM 1167 C C . MET A 1 154 ? 21.226 0.141 -3.768 1.00 9.60 149 MET X C 1
ATOM 1168 O O . MET A 1 154 ? 22.352 0.213 -4.242 1.00 9.51 149 MET X O 1
ATOM 1173 N N . LYS A 1 155 ? 20.182 0.775 -4.285 1.00 8.92 150 LYS X N 1
ATOM 1174 C CA . LYS A 1 155 ? 20.316 1.748 -5.375 1.00 8.62 150 LYS X CA 1
ATOM 1175 C C . LYS A 1 155 ? 19.658 3.050 -4.934 1.00 8.03 150 LYS X C 1
ATOM 1176 O O . LYS A 1 155 ? 18.569 3.017 -4.361 1.00 9.18 150 LYS X O 1
ATOM 1182 N N . ILE A 1 156 ? 20.301 4.182 -5.198 1.00 7.08 151 ILE X N 1
ATOM 1183 C CA . ILE A 1 156 ? 19.664 5.489 -5.039 1.00 7.80 151 ILE X CA 1
ATOM 1184 C C . ILE A 1 156 ? 19.322 6.002 -6.436 1.00 7.16 151 ILE X C 1
ATOM 1185 O O . ILE A 1 156 ? 20.210 6.225 -7.277 1.00 7.44 151 ILE X O 1
ATOM 1190 N N . VAL A 1 157 ? 18.023 6.124 -6.681 1.00 7.04 152 VAL X N 1
ATOM 1191 C CA . VAL A 1 157 ? 17.515 6.623 -7.949 1.00 7.54 152 VAL X CA 1
ATOM 1192 C C . VAL A 1 157 ? 17.364 8.131 -7.854 1.00 7.77 152 VAL X C 1
ATOM 1193 O O . VAL A 1 157 ? 16.641 8.638 -6.997 1.00 7.73 152 VAL X O 1
ATOM 1197 N N . LEU A 1 158 ? 18.088 8.837 -8.719 1.00 8.00 153 LEU X N 1
ATOM 1198 C CA . LEU A 1 158 ? 18.146 10.290 -8.713 1.00 8.72 153 LEU X CA 1
ATOM 1199 C C . LEU A 1 158 ? 17.249 10.933 -9.772 1.00 9.20 153 LEU X C 1
ATOM 1200 O O . LEU A 1 158 ? 16.819 12.072 -9.596 1.00 9.69 153 LEU X O 1
ATOM 1205 N N . GLU A 1 159 ? 16.982 10.196 -10.854 1.00 10.24 154 GLU X N 1
ATOM 1206 C CA . GLU A 1 159 ? 16.124 10.666 -11.948 1.00 11.22 154 GLU X CA 1
ATOM 1207 C C . GLU A 1 159 ? 15.280 9.496 -12.418 1.00 11.81 154 GLU X C 1
ATOM 1208 O O . GLU A 1 159 ? 15.644 8.342 -12.194 1.00 11.34 154 GLU X O 1
ATOM 1214 N N . GLN A 1 160 ? 14.169 9.793 -13.098 1.00 13.48 155 GLN X N 1
ATOM 1215 C CA . GLN A 1 160 ? 13.235 8.745 -13.535 1.00 15.19 155 GLN X CA 1
ATOM 1216 C C . GLN A 1 160 ? 13.922 7.652 -14.366 1.00 15.26 155 GLN X C 1
ATOM 1217 O O . GLN A 1 160 ? 13.597 6.475 -14.232 1.00 15.64 155 GLN X O 1
ATOM 1223 N N . GLU A 1 161 ? 14.882 8.043 -15.204 1.00 15.59 156 GLU X N 1
ATOM 1224 C CA . GLU A 1 161 ? 15.652 7.089 -16.015 1.00 16.65 156 GLU X CA 1
ATOM 1225 C C . GLU A 1 161 ? 16.462 6.087 -15.185 1.00 15.86 156 GLU X C 1
ATOM 1226 O O . GLU A 1 161 ? 16.821 5.002 -15.667 1.00 16.75 156 GLU X O 1
ATOM 1232 N N . GLY A 1 162 ? 16.740 6.449 -13.933 1.00 14.79 157 GLY X N 1
ATOM 1233 C CA . GLY A 1 162 ? 17.537 5.607 -13.052 1.00 14.01 157 GLY X CA 1
ATOM 1234 C C . GLY A 1 162 ? 16.843 4.344 -12.574 1.00 13.80 157 GLY X C 1
ATOM 1235 O O . GLY A 1 162 ? 17.433 3.553 -11.843 1.00 13.85 157 GLY X O 1
ATOM 1236 N N . ILE A 1 163 ? 15.587 4.148 -12.975 1.00 13.80 158 ILE X N 1
ATOM 1237 C CA . ILE A 1 163 ? 14.848 2.947 -12.580 1.00 14.57 158 ILE X CA 1
ATOM 1238 C C . ILE A 1 163 ? 15.184 1.713 -13.411 1.00 14.95 158 ILE X C 1
ATOM 1239 O O . ILE A 1 163 ? 14.828 0.594 -13.035 1.00 14.75 158 ILE X O 1
ATOM 1244 N N . ASP A 1 164 ? 15.878 1.908 -14.531 1.00 16.76 159 ASP X N 1
ATOM 1245 C CA . ASP A 1 164 ? 16.015 0.846 -15.534 1.00 18.31 159 ASP X CA 1
ATOM 1246 C C . ASP A 1 164 ? 16.559 -0.492 -15.020 1.00 18.38 159 ASP X C 1
ATOM 1247 O O . ASP A 1 164 ? 16.078 -1.552 -15.432 1.00 19.05 159 ASP X O 1
ATOM 1252 N N . ASP A 1 165 ? 17.537 -0.442 -14.114 1.00 17.88 160 ASP X N 1
ATOM 1253 C CA . ASP A 1 165 ? 18.198 -1.654 -13.604 1.00 18.09 160 ASP X CA 1
ATOM 1254 C C . ASP A 1 165 ? 17.761 -2.087 -12.192 1.00 17.16 160 ASP X C 1
ATOM 1255 O O . ASP A 1 165 ? 18.461 -2.870 -11.546 1.00 17.19 160 ASP X O 1
ATOM 1260 N N . ILE A 1 166 ? 16.621 -1.589 -11.713 1.00 16.01 161 ILE X N 1
ATOM 1261 C CA . ILE A 1 166 ? 16.139 -1.966 -10.379 1.00 14.99 161 ILE X CA 1
ATOM 1262 C C . ILE A 1 166 ? 15.899 -3.469 -10.301 1.00 15.77 161 ILE X C 1
ATOM 1263 O O . ILE A 1 166 ? 15.366 -4.079 -11.239 1.00 15.94 161 ILE X O 1
ATOM 1268 N N . HIS A 1 167 ? 16.311 -4.060 -9.184 1.00 16.08 162 HIS X N 1
ATOM 1269 C CA . HIS A 1 167 ? 15.991 -5.445 -8.876 1.00 16.86 162 HIS X CA 1
ATOM 1270 C C . HIS A 1 167 ? 14.695 -5.507 -8.065 1.00 16.49 162 HIS X C 1
ATOM 1271 O O . HIS A 1 167 ? 14.581 -4.884 -6.999 1.00 16.30 162 HIS X O 1
ATOM 1278 N N . PHE A 1 168 ? 13.726 -6.258 -8.583 1.00 16.34 163 PHE X N 1
ATOM 1279 C CA . PHE A 1 168 ? 12.414 -6.433 -7.957 1.00 16.18 163 PHE X CA 1
ATOM 1280 C C . PHE A 1 168 ? 12.276 -7.841 -7.357 1.00 15.89 163 PHE X C 1
ATOM 1281 O O . PHE A 1 168 ? 12.913 -8.775 -7.854 1.00 16.89 163 PHE X O 1
ATOM 1289 N N . PRO A 1 169 ? 11.450 -8.007 -6.299 1.00 15.66 164 PRO X N 1
ATOM 1290 C CA . PRO A 1 169 ? 10.660 -6.988 -5.605 1.00 14.75 164 PRO X CA 1
ATOM 1291 C C . PRO A 1 169 ? 11.513 -6.160 -4.654 1.00 13.61 164 PRO X C 1
ATOM 1292 O O . PRO A 1 169 ? 12.577 -6.603 -4.215 1.00 13.54 164 PRO X O 1
ATOM 1296 N N . CYS A 1 170 ? 11.047 -4.957 -4.350 1.00 12.37 165 CYS X N 1
ATOM 1297 C CA . CYS A 1 170 ? 11.845 -4.046 -3.551 1.00 11.63 165 CYS X CA 1
ATOM 1298 C C . CYS A 1 170 ? 10.986 -3.002 -2.893 1.00 10.70 165 CYS X C 1
ATOM 1299 O O . CYS A 1 170 ? 9.833 -2.792 -3.285 1.00 11.32 165 CYS X O 1
ATOM 1302 N N . LEU A 1 171 ? 11.562 -2.364 -1.880 1.00 10.00 166 LEU X N 1
ATOM 1303 C CA . LEU A 1 171 ? 10.978 -1.202 -1.246 1.00 9.51 166 LEU X CA 1
ATOM 1304 C C . LEU A 1 171 ? 11.585 0.047 -1.883 1.00 9.07 166 LEU X C 1
ATOM 1305 O O . LEU A 1 171 ? 12.822 0.182 -1.912 1.00 9.44 166 LEU X O 1
ATOM 1310 N N . CYS A 1 172 ? 10.744 0.937 -2.403 1.00 8.80 167 CYS X N 1
ATOM 1311 C CA . CYS A 1 172 ? 11.199 2.246 -2.856 1.00 8.48 167 CYS X CA 1
ATOM 1312 C C . CYS A 1 172 ? 10.846 3.243 -1.771 1.00 8.06 167 CYS X C 1
ATOM 1313 O O . CYS A 1 172 ? 9.662 3.400 -1.440 1.00 8.38 167 CYS X O 1
ATOM 1316 N N . GLN A 1 173 ? 11.866 3.895 -1.207 1.00 7.45 168 GLN X N 1
ATOM 1317 C CA . GLN A 1 173 ? 11.685 4.765 -0.054 1.00 7.31 168 GLN X CA 1
ATOM 1318 C C . GLN A 1 173 ? 12.307 6.119 -0.337 1.00 7.29 168 GLN X C 1
ATOM 1319 O O . GLN A 1 173 ? 13.468 6.199 -0.735 1.00 7.46 168 GLN X O 1
ATOM 1325 N N . HIS A 1 174 ? 11.558 7.190 -0.140 1.00 7.56 169 HIS X N 1
ATOM 1326 C CA . HIS A 1 174 ? 12.089 8.513 -0.394 1.00 7.36 169 HIS X CA 1
ATOM 1327 C C . HIS A 1 174 ? 13.419 8.712 0.344 1.00 7.01 169 HIS X C 1
ATOM 1328 O O . HIS A 1 174 ? 13.553 8.355 1.524 1.00 7.07 169 HIS X O 1
ATOM 1335 N N . TYR A 1 175 ? 14.406 9.236 -0.379 1.00 6.85 170 TYR X N 1
ATOM 1336 C CA . TYR A 1 175 ? 15.745 9.464 0.169 1.00 6.87 170 TYR X CA 1
ATOM 1337 C C . TYR A 1 175 ? 15.756 10.775 0.926 1.00 7.23 170 TYR X C 1
ATOM 1338 O O . TYR A 1 175 ? 15.389 11.821 0.383 1.00 8.84 170 TYR X O 1
ATOM 1347 N N . ILE A 1 176 ? 16.186 10.718 2.177 1.00 6.57 171 ILE X N 1
ATOM 1348 C CA . ILE A 1 176 ? 16.238 11.885 3.036 1.00 6.93 171 ILE X CA 1
ATOM 1349 C C . ILE A 1 176 ? 17.680 12.359 3.175 1.00 6.26 171 ILE X C 1
ATOM 1350 O O . ILE A 1 176 ? 18.573 11.578 3.523 1.00 7.14 171 ILE X O 1
ATOM 1355 N N . ASN A 1 177 ? 17.916 13.641 2.909 1.00 6.89 172 ASN X N 1
ATOM 1356 C CA . ASN A 1 177 ? 19.208 14.255 3.220 1.00 6.85 172 ASN X CA 1
ATOM 1357 C C . ASN A 1 177 ? 19.243 14.514 4.721 1.00 6.98 172 ASN X C 1
ATOM 1358 O O . ASN A 1 177 ? 18.526 15.383 5.222 1.00 8.23 172 ASN X O 1
ATOM 1363 N N . HIS A 1 178 ? 20.047 13.723 5.435 1.00 6.81 173 HIS X N 1
ATOM 1364 C CA . HIS A 1 178 ? 20.012 13.670 6.898 1.00 6.69 173 HIS X CA 1
ATOM 1365 C C . HIS A 1 178 ? 21.359 14.054 7.522 1.00 6.93 173 HIS X C 1
ATOM 1366 O O . HIS A 1 178 ? 21.620 13.765 8.696 1.00 7.38 173 HIS X O 1
ATOM 1373 N N . ASN A 1 179 ? 22.203 14.725 6.725 1.00 7.08 174 ASN X N 1
ATOM 1374 C CA . ASN A 1 179 ? 23.537 15.175 7.166 1.00 7.84 174 ASN X CA 1
ATOM 1375 C C . ASN A 1 179 ? 24.436 14.062 7.695 1.00 7.45 174 ASN X C 1
ATOM 1376 O O . ASN A 1 179 ? 25.265 14.284 8.588 1.00 7.87 174 ASN X O 1
ATOM 1381 N N . ASN A 1 180 ? 24.287 12.871 7.124 1.00 7.61 175 ASN X N 1
ATOM 1382 C CA . ASN A 1 180 ? 25.250 11.800 7.335 1.00 7.74 175 ASN X CA 1
ATOM 1383 C C . ASN A 1 180 ? 25.378 11.386 8.806 1.00 7.43 175 ASN X C 1
ATOM 1384 O O . ASN A 1 180 ? 26.478 11.064 9.282 1.00 7.79 175 ASN X O 1
ATOM 1389 N N . LYS A 1 181 ? 24.248 11.367 9.515 1.00 7.31 176 LYS X N 1
ATOM 1390 C CA . LYS A 1 181 ? 24.194 10.886 10.887 1.00 7.55 176 LYS X CA 1
ATOM 1391 C C . LYS A 1 181 ? 22.998 9.976 11.044 1.00 6.92 176 LYS X C 1
ATOM 1392 O O . LYS A 1 181 ? 21.887 10.333 10.652 1.00 7.11 176 LYS X O 1
ATOM 1398 N N . ILE A 1 182 ? 23.215 8.816 11.640 1.00 6.57 177 ILE X N 1
ATOM 1399 C CA . ILE A 1 182 ? 22.139 7.876 11.915 1.00 7.39 177 ILE X CA 1
ATOM 1400 C C . ILE A 1 182 ? 22.181 7.509 13.395 1.00 6.73 177 ILE X C 1
ATOM 1401 O O . ILE A 1 182 ? 23.266 7.315 13.972 1.00 7.36 177 ILE X O 1
ATOM 1406 N N . VAL A 1 183 ? 21.008 7.442 14.012 1.00 6.84 178 VAL X N 1
ATOM 1407 C CA . VAL A 1 183 ? 20.915 7.034 15.407 1.00 7.16 178 VAL X CA 1
ATOM 1408 C C . VAL A 1 183 ? 20.535 5.575 15.431 1.00 7.31 178 VAL X C 1
ATOM 1409 O O . VAL A 1 183 ? 19.565 5.170 14.783 1.00 7.32 178 VAL X O 1
ATOM 1413 N N . LYS A 1 184 ? 21.293 4.804 16.205 1.00 7.45 179 LYS X N 1
ATOM 1414 C CA . LYS A 1 184 ? 21.043 3.386 16.384 1.00 8.30 179 LYS X CA 1
ATOM 1415 C C . LYS A 1 184 ? 20.606 3.152 17.814 1.00 8.59 179 LYS X C 1
ATOM 1416 O O . LYS A 1 184 ? 21.333 3.490 18.754 1.00 8.98 179 LYS X O 1
ATOM 1422 N N . VAL A 1 185 ? 19.408 2.600 17.966 1.00 8.48 180 VAL X N 1
ATOM 1423 C CA . VAL A 1 185 ? 18.872 2.276 19.279 1.00 9.36 180 VAL X CA 1
ATOM 1424 C C . VAL A 1 185 ? 18.750 0.760 19.375 1.00 9.88 180 VAL X C 1
ATOM 1425 O O . VAL A 1 185 ? 17.995 0.145 18.607 1.00 11.35 180 VAL X O 1
ATOM 1429 N N . PHE A 1 186 ? 19.491 0.164 20.309 1.00 9.67 181 PHE X N 1
ATOM 1430 C CA . PHE A 1 186 ? 19.495 -1.285 20.525 1.00 10.00 181 PHE X CA 1
ATOM 1431 C C . PHE A 1 186 ? 18.666 -1.602 21.760 1.00 10.20 181 PHE X C 1
ATOM 1432 O O . PHE A 1 186 ? 18.830 -0.964 22.797 1.00 11.06 181 PHE X O 1
ATOM 1440 N N . CYS A 1 187 ? 17.788 -2.596 21.644 1.00 9.61 182 CYS X N 1
ATOM 1441 C CA . CYS A 1 187 ? 16.874 -2.951 22.723 1.00 10.02 182 CYS X CA 1
ATOM 1442 C C . CYS A 1 187 ? 17.043 -4.398 23.153 1.00 9.84 182 CYS X C 1
ATOM 1443 O O . CYS A 1 187 ? 17.133 -5.295 22.309 1.00 9.12 182 CYS X O 1
ATOM 1446 N N . ILE A 1 188 ? 17.073 -4.610 24.470 1.00 10.32 183 ILE X N 1
ATOM 1447 C CA . ILE A 1 188 ? 16.803 -5.916 25.083 1.00 10.97 183 ILE X CA 1
ATOM 1448 C C . ILE A 1 188 ? 15.548 -5.671 25.923 1.00 11.09 183 ILE X C 1
ATOM 1449 O O . ILE A 1 188 ? 15.631 -5.314 27.101 1.00 10.99 183 ILE X O 1
ATOM 1454 N N . GLY A 1 189 ? 14.380 -5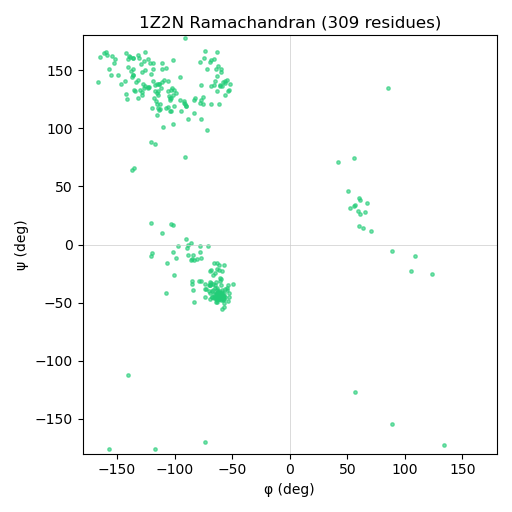.805 25.304 1.00 11.24 184 GLY X N 1
ATOM 1455 C CA . GLY A 1 189 ? 13.155 -5.325 25.917 1.00 11.72 184 GLY X CA 1
ATOM 1456 C C . GLY A 1 189 ? 13.295 -3.845 26.224 1.00 11.66 184 GLY X C 1
ATOM 1457 O O . GLY A 1 189 ? 13.676 -3.052 25.352 1.00 12.04 184 GLY X O 1
ATOM 1458 N N . ASN A 1 190 ? 13.032 -3.487 27.477 1.00 11.89 185 ASN X N 1
ATOM 1459 C CA . ASN A 1 190 ? 13.097 -2.097 27.935 1.00 12.50 185 ASN X CA 1
ATOM 1460 C C . ASN A 1 190 ? 14.511 -1.557 28.164 1.00 11.81 185 ASN X C 1
ATOM 1461 O O . ASN A 1 190 ? 14.686 -0.349 28.346 1.00 12.92 185 ASN X O 1
ATOM 1466 N N . THR A 1 191 ? 15.517 -2.427 28.172 1.00 11.23 186 THR X N 1
ATOM 1467 C CA . THR A 1 191 ? 16.894 -1.987 28.355 1.00 11.98 186 THR X CA 1
ATOM 1468 C C . THR A 1 191 ? 17.453 -1.524 27.021 1.00 11.62 186 THR X C 1
ATOM 1469 O O . THR A 1 191 ? 17.442 -2.278 26.035 1.00 12.12 186 THR X O 1
ATOM 1473 N N . LEU A 1 192 ? 17.938 -0.285 26.992 1.00 11.80 187 LEU X N 1
ATOM 1474 C CA . LEU A 1 192 ? 18.436 0.314 25.753 1.00 12.01 187 LEU X CA 1
ATOM 1475 C C . LEU A 1 192 ? 19.897 0.688 25.822 1.00 12.10 187 LEU X C 1
ATOM 1476 O O . LEU A 1 192 ? 20.415 1.032 26.885 1.00 12.43 187 LEU X O 1
ATOM 1481 N N . LYS A 1 193 ? 20.521 0.646 24.652 1.00 11.95 188 LYS X N 1
ATOM 1482 C CA . LYS A 1 193 ? 21.857 1.161 24.399 1.00 12.84 188 LYS X CA 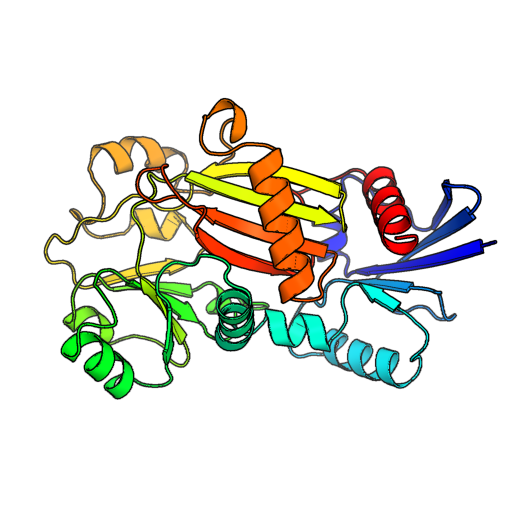1
ATOM 1483 C C . LYS A 1 193 ? 21.696 1.944 23.112 1.00 11.86 188 LYS X C 1
ATOM 1484 O O . LYS A 1 193 ? 20.978 1.508 22.220 1.00 13.16 188 LYS X O 1
ATOM 1490 N N . TRP A 1 194 ? 22.335 3.097 23.001 1.00 9.92 189 TRP X N 1
ATOM 1491 C CA . TRP A 1 194 ? 22.214 3.881 21.769 1.00 9.26 189 TRP X CA 1
ATOM 1492 C C . TRP A 1 194 ? 23.542 4.494 21.374 1.00 9.19 189 TRP X C 1
ATOM 1493 O O . TRP A 1 194 ? 24.471 4.614 22.186 1.00 9.08 189 TRP X O 1
ATOM 1504 N N . GLN A 1 195 ? 23.626 4.905 20.113 1.00 8.57 190 GLN X N 1
ATOM 1505 C CA . GLN A 1 195 ? 24.819 5.561 19.590 1.00 9.03 190 GLN X CA 1
ATOM 1506 C C . GLN A 1 195 ? 24.468 6.304 18.310 1.00 8.39 190 GLN X C 1
ATOM 1507 O O . GLN A 1 195 ? 23.391 6.100 17.729 1.00 8.98 190 GLN X O 1
ATOM 1513 N N . THR A 1 196 ? 25.368 7.185 17.902 1.00 7.92 191 THR X N 1
ATOM 1514 C CA . THR A 1 196 ? 25.304 7.817 16.592 1.00 7.62 191 THR X CA 1
ATOM 1515 C C . THR A 1 196 ? 26.423 7.261 15.732 1.00 7.55 191 THR X C 1
ATOM 1516 O O . THR A 1 196 ? 27.535 7.037 16.226 1.00 7.90 191 THR X O 1
ATOM 1520 N N . ARG A 1 197 ? 26.147 7.048 14.446 1.00 7.17 192 ARG X N 1
ATOM 1521 C CA . ARG A 1 197 ? 27.195 6.704 13.483 1.00 7.59 192 ARG X CA 1
ATOM 1522 C C . ARG A 1 197 ? 27.061 7.575 12.249 1.00 7.56 192 ARG X C 1
ATOM 1523 O O . ARG A 1 197 ? 26.012 8.189 12.013 1.00 7.57 192 ARG X O 1
ATOM 1531 N N . THR A 1 198 ? 28.114 7.630 11.444 1.00 7.49 193 THR X N 1
ATOM 1532 C CA . THR A 1 198 ? 27.958 8.153 10.095 1.00 7.75 193 THR X CA 1
ATOM 1533 C C . THR A 1 198 ? 26.999 7.225 9.332 1.00 7.32 193 THR X C 1
ATOM 1534 O O . THR A 1 198 ? 26.693 6.114 9.766 1.00 8.09 193 THR X O 1
ATOM 1538 N N . SER A 1 199 ? 26.519 7.708 8.195 1.00 7.35 194 SER X N 1
ATOM 1539 C CA . SER A 1 199 ? 25.376 7.109 7.524 1.00 7.39 194 SER X CA 1
ATOM 1540 C C . SER A 1 199 ? 25.644 7.139 6.012 1.00 7.75 194 SER X C 1
ATOM 1541 O O . SER A 1 199 ? 26.541 6.429 5.550 1.00 9.57 194 SER X O 1
ATOM 1544 N N . LEU A 1 200 ? 24.889 7.932 5.256 1.00 7.73 195 LEU X N 1
ATOM 1545 C CA . LEU A 1 200 ? 25.195 8.220 3.856 1.00 8.13 195 LEU X CA 1
ATOM 1546 C C . LEU A 1 200 ? 25.238 9.724 3.726 1.00 8.40 195 LEU X C 1
ATOM 1547 O O . LEU A 1 200 ? 24.515 10.436 4.446 1.00 8.01 195 LEU X O 1
ATOM 1552 N N . PRO A 1 201 ? 26.049 10.236 2.784 1.00 9.05 196 PRO X N 1
ATOM 1553 C CA . PRO A 1 201 ? 26.077 11.675 2.571 1.00 8.55 196 PRO X CA 1
ATOM 1554 C C . PRO A 1 201 ? 24.771 12.194 1.973 1.00 8.39 196 PRO X C 1
ATOM 1555 O O . PRO A 1 201 ? 24.018 11.449 1.360 1.00 8.41 196 PRO X O 1
ATOM 1559 N N . ASN A 1 202 ? 24.535 13.487 2.141 1.00 7.65 197 ASN X N 1
ATOM 1560 C CA . ASN A 1 202 ? 23.507 14.185 1.374 1.00 8.21 197 ASN X CA 1
ATOM 1561 C C . ASN A 1 202 ? 23.811 14.026 -0.105 1.00 7.96 197 ASN X C 1
ATOM 1562 O O . ASN A 1 202 ? 24.984 14.058 -0.495 1.00 8.67 197 ASN X O 1
ATOM 1567 N N . VAL A 1 203 ? 22.777 13.815 -0.912 1.00 7.94 198 VAL X N 1
ATOM 1568 C CA . VAL A 1 203 ? 22.973 13.645 -2.356 1.00 8.39 198 VAL X CA 1
ATOM 1569 C C . VAL A 1 203 ? 22.416 14.815 -3.164 1.00 8.48 198 VAL X C 1
ATOM 1570 O O . VAL A 1 203 ? 21.511 15.529 -2.721 1.00 8.85 198 VAL X O 1
ATOM 1574 N N . HIS A 1 204 ? 22.970 14.979 -4.362 1.00 8.99 199 HIS X N 1
ATOM 1575 C CA . HIS A 1 204 ? 22.651 16.062 -5.286 1.00 9.40 199 HIS X CA 1
ATOM 1576 C C . HIS A 1 204 ? 22.192 15.481 -6.620 1.00 9.31 199 HIS X C 1
ATOM 1577 O O . HIS A 1 204 ? 22.794 14.527 -7.133 1.00 11.03 199 HIS X O 1
ATOM 1584 N N . ARG A 1 205 ? 21.121 16.050 -7.170 1.00 9.85 200 ARG X N 1
ATOM 1585 C CA . ARG A 1 205 ? 20.577 15.607 -8.454 1.00 10.59 200 ARG X CA 1
ATOM 1586 C C . ARG A 1 205 ? 21.211 16.405 -9.579 1.00 10.83 200 ARG X C 1
ATOM 1587 O O . ARG A 1 205 ? 20.591 17.303 -10.157 1.00 12.63 200 ARG X O 1
ATOM 1595 N N . CYS A 1 206 ? 22.453 16.063 -9.880 1.00 10.60 201 CYS X N 1
ATOM 1596 C CA . CYS A 1 206 ? 23.256 16.811 -10.840 1.00 10.79 201 CYS X CA 1
ATOM 1597 C C . CYS A 1 206 ? 23.095 16.337 -12.286 1.00 10.74 201 CYS X C 1
ATOM 1598 O O . CYS A 1 206 ? 23.736 16.885 -13.181 1.00 10.98 201 CYS X O 1
ATOM 1601 N N . GLY A 1 207 ? 22.275 15.310 -12.507 1.00 10.52 202 GLY X N 1
ATOM 1602 C CA . GLY A 1 207 ? 22.091 14.732 -13.843 1.00 11.00 202 GLY X CA 1
ATOM 1603 C C . GLY A 1 207 ? 22.381 13.242 -13.898 1.00 10.70 202 GLY X C 1
ATOM 1604 O O . GLY A 1 207 ? 21.859 12.534 -14.758 1.00 11.70 202 GLY X O 1
ATOM 1605 N N . ILE A 1 208 ? 23.217 12.763 -12.979 1.00 10.26 203 ILE X N 1
ATOM 1606 C CA . ILE A 1 208 ? 23.451 11.328 -12.829 1.00 10.09 203 ILE X CA 1
ATOM 1607 C C . ILE A 1 208 ? 22.114 10.650 -12.481 1.00 10.05 203 ILE X C 1
ATOM 1608 O O . ILE A 1 208 ? 21.347 11.171 -11.664 1.00 10.20 203 ILE X O 1
ATOM 1613 N N . LYS A 1 209 ? 21.816 9.517 -13.103 1.00 9.91 204 LYS X N 1
ATOM 1614 C CA . LYS A 1 209 ? 20.483 8.943 -12.972 1.00 10.43 204 LYS X CA 1
ATOM 1615 C C . LYS A 1 209 ? 20.319 8.072 -11.730 1.00 9.61 204 LYS X C 1
ATOM 1616 O O . LYS A 1 209 ? 19.217 7.990 -11.200 1.00 9.30 204 LYS X O 1
ATOM 1622 N N . SER A 1 210 ? 21.389 7.407 -11.290 1.00 8.62 205 SER X N 1
ATOM 1623 C CA . SER A 1 210 ? 21.347 6.548 -10.102 1.00 8.53 205 SER X CA 1
ATOM 1624 C C . SER A 1 210 ? 22.767 6.247 -9.649 1.00 8.43 205 SER X C 1
ATOM 1625 O O . SER A 1 210 ? 23.721 6.408 -10.432 1.00 8.88 205 SER X O 1
ATOM 1628 N N . VAL A 1 211 ? 22.902 5.813 -8.396 1.00 7.87 206 VAL X N 1
ATOM 1629 C CA . VAL A 1 211 ? 24.167 5.293 -7.867 1.00 8.34 206 VAL X CA 1
ATOM 1630 C C . VAL A 1 211 ? 23.854 4.041 -7.060 1.00 8.59 206 VAL X C 1
ATOM 1631 O O . VAL A 1 211 ? 22.709 3.840 -6.624 1.00 8.65 206 VAL X O 1
ATOM 1635 N N . ASP A 1 212 ? 24.866 3.207 -6.839 1.00 9.03 207 ASP X N 1
ATOM 1636 C CA . ASP A 1 212 ? 24.688 1.938 -6.148 1.00 10.32 207 ASP X CA 1
ATOM 1637 C C . ASP A 1 212 ? 25.673 1.786 -5.001 1.00 10.19 207 ASP X C 1
ATOM 1638 O O . ASP A 1 212 ? 26.795 2.301 -5.061 1.00 10.34 207 ASP X O 1
ATOM 1643 N N . PHE A 1 213 ? 25.260 1.092 -3.950 1.00 10.17 208 PHE X N 1
ATOM 1644 C CA . PHE A 1 213 ? 26.186 0.725 -2.877 1.00 10.27 208 PHE X CA 1
ATOM 1645 C C . PHE A 1 213 ? 25.648 -0.484 -2.133 1.00 10.35 208 PHE X C 1
ATOM 1646 O O . PHE A 1 213 ? 24.434 -0.695 -2.065 1.00 10.44 208 PHE X O 1
ATOM 1654 N N . ASN A 1 214 ? 26.557 -1.281 -1.578 1.00 11.22 209 ASN X N 1
ATOM 1655 C CA . ASN A 1 214 ? 26.167 -2.288 -0.604 1.00 11.84 209 ASN X CA 1
ATOM 1656 C C . ASN A 1 214 ? 26.489 -1.749 0.779 1.00 11.97 209 ASN X C 1
ATOM 1657 O O . ASN A 1 214 ? 27.592 -1.251 1.008 1.00 12.14 209 ASN X O 1
ATOM 1662 N N . ASN A 1 215 ? 25.535 -1.859 1.701 1.00 13.03 210 ASN X N 1
ATOM 1663 C CA . ASN A 1 215 ? 25.732 -1.350 3.058 1.00 13.97 210 ASN X CA 1
ATOM 1664 C C . ASN A 1 215 ? 26.860 -2.040 3.820 1.00 14.55 210 ASN X C 1
ATOM 1665 O O . ASN A 1 215 ? 27.391 -1.476 4.777 1.00 15.38 210 ASN X O 1
ATOM 1670 N N . GLN A 1 216 ? 27.230 -3.247 3.389 1.00 15.13 211 GLN X N 1
ATOM 1671 C CA . GLN A 1 216 ? 28.376 -3.960 3.975 1.00 16.37 211 GLN X CA 1
ATOM 1672 C C . GLN A 1 216 ? 29.709 -3.537 3.353 1.00 15.95 211 GLN X C 1
ATOM 1673 O O . GLN A 1 216 ? 30.778 -3.914 3.852 1.00 16.53 211 GLN X O 1
ATOM 1679 N N . HIS A 1 217 ? 29.648 -2.762 2.274 1.00 14.97 212 HIS X N 1
ATOM 1680 C CA . HIS A 1 217 ? 30.836 -2.341 1.535 1.00 14.98 212 HIS X CA 1
ATOM 1681 C C . HIS A 1 217 ? 30.721 -0.865 1.157 1.00 13.70 212 HIS X C 1
ATOM 1682 O O . HIS A 1 217 ? 30.667 -0.511 -0.023 1.00 13.66 212 HIS X O 1
ATOM 1689 N N . LEU A 1 218 ? 30.697 0.002 2.169 1.00 12.88 213 LEU X N 1
ATOM 1690 C CA . LEU A 1 218 ? 30.449 1.431 1.955 1.00 12.36 213 LEU X CA 1
ATOM 1691 C C . LEU A 1 218 ? 31.553 2.118 1.154 1.00 12.24 213 LEU X C 1
ATOM 1692 O O . LEU A 1 218 ? 31.348 3.213 0.619 1.00 11.57 213 LEU X O 1
ATOM 1697 N N . GLU A 1 219 ? 32.714 1.468 1.038 1.00 12.55 214 GLU X N 1
ATOM 1698 C CA . GLU A 1 219 ? 33.748 1.975 0.133 1.00 13.01 214 GLU X CA 1
ATOM 1699 C C . GLU A 1 219 ? 33.261 2.104 -1.319 1.00 12.46 214 GLU X C 1
ATOM 1700 O O . GLU A 1 219 ? 33.877 2.810 -2.105 1.00 12.43 214 GLU X O 1
ATOM 1706 N N . ASP A 1 220 ? 32.151 1.436 -1.657 1.00 12.04 215 ASP X N 1
ATOM 1707 C CA . ASP A 1 220 ? 31.478 1.635 -2.960 1.00 11.87 215 ASP X CA 1
ATOM 1708 C C . ASP A 1 220 ? 31.249 3.114 -3.273 1.00 11.31 215 ASP X C 1
ATOM 1709 O O . ASP A 1 220 ? 31.298 3.532 -4.428 1.00 11.65 215 ASP X O 1
ATOM 1714 N N . ILE A 1 221 ? 31.001 3.906 -2.238 1.00 10.30 216 ILE X N 1
ATOM 1715 C CA . ILE A 1 221 ? 30.670 5.313 -2.400 1.00 10.56 216 ILE X CA 1
ATOM 1716 C C . ILE A 1 221 ? 31.851 6.114 -2.958 1.00 10.42 216 ILE X C 1
ATOM 1717 O O . ILE A 1 221 ? 31.657 7.139 -3.609 1.00 9.71 216 ILE X O 1
ATOM 1722 N N . LEU A 1 222 ? 33.072 5.631 -2.717 1.00 10.73 217 LEU X N 1
ATOM 1723 C CA . LEU A 1 222 ? 34.276 6.267 -3.274 1.00 11.40 217 LEU X CA 1
ATOM 1724 C C . LEU A 1 222 ? 34.246 6.313 -4.804 1.00 11.35 217 LEU X C 1
ATOM 1725 O O . LEU A 1 222 ? 34.927 7.146 -5.422 1.00 11.95 217 LEU X O 1
ATOM 1730 N N . SER A 1 223 ? 33.460 5.420 -5.400 1.00 11.62 218 SER X N 1
ATOM 1731 C CA . SER A 1 223 ? 33.381 5.296 -6.855 1.00 12.28 218 SER X CA 1
ATOM 1732 C C . SER A 1 223 ? 32.204 6.032 -7.503 1.00 11.57 218 SER X C 1
ATOM 1733 O O . SER A 1 223 ? 32.051 6.001 -8.725 1.00 11.65 218 SER X O 1
ATOM 1736 N N . TRP A 1 224 ? 31.361 6.691 -6.715 1.00 10.71 219 TRP X N 1
ATOM 1737 C CA . TRP A 1 224 ? 30.220 7.409 -7.293 1.00 9.96 219 TRP X CA 1
ATOM 1738 C C . TRP A 1 224 ? 30.698 8.533 -8.202 1.00 10.24 219 TRP X C 1
ATOM 1739 O O . TRP A 1 224 ? 31.730 9.154 -7.919 1.00 10.43 219 TRP X O 1
ATOM 1750 N N . PRO A 1 225 ? 29.960 8.805 -9.301 1.00 9.92 220 PRO X N 1
ATOM 1751 C CA . PRO A 1 225 ? 30.354 9.880 -10.205 1.00 9.98 220 PRO X CA 1
ATOM 1752 C C . PRO A 1 225 ? 30.393 11.231 -9.500 1.00 9.96 220 PRO X C 1
ATOM 1753 O O . PRO A 1 225 ? 29.612 11.476 -8.565 1.00 10.11 220 PRO X O 1
ATOM 1757 N N . GLU A 1 226 ? 31.288 12.102 -9.953 1.00 10.44 221 GLU X N 1
ATOM 1758 C CA . GLU A 1 226 ? 31.396 13.447 -9.436 1.00 11.80 221 GLU X CA 1
ATOM 1759 C C . GLU A 1 226 ? 30.072 14.191 -9.556 1.00 10.57 221 GLU X C 1
ATOM 1760 O O . GLU A 1 226 ? 29.371 14.082 -10.570 1.00 10.68 221 GLU X O 1
ATOM 1766 N N . GLY A 1 227 ? 29.736 14.941 -8.508 1.00 10.20 222 GLY X N 1
ATOM 1767 C CA . GLY A 1 227 ? 28.533 15.763 -8.502 1.00 10.28 222 GLY X CA 1
ATOM 1768 C C . GLY A 1 227 ? 27.403 15.221 -7.650 1.00 9.75 222 GLY X C 1
ATOM 1769 O O . GLY A 1 227 ? 26.517 15.961 -7.247 1.00 10.14 222 GLY X O 1
ATOM 1770 N N . VAL A 1 228 ? 27.399 13.919 -7.396 1.00 8.85 223 VAL X N 1
ATOM 1771 C CA . VAL A 1 228 ? 26.374 13.334 -6.525 1.00 8.84 223 VAL X CA 1
ATOM 1772 C C . VAL A 1 228 ? 26.581 13.749 -5.063 1.00 8.67 223 VAL X C 1
ATOM 1773 O O . VAL A 1 228 ? 25.616 14.055 -4.357 1.00 8.81 223 VAL X O 1
ATOM 1777 N N . ILE A 1 229 ? 27.842 13.774 -4.637 1.00 8.61 224 ILE X N 1
ATOM 1778 C CA . ILE A 1 229 ? 28.244 14.182 -3.287 1.00 9.63 224 ILE X CA 1
ATOM 1779 C C . ILE A 1 229 ? 29.016 15.505 -3.351 1.00 10.03 224 ILE X C 1
ATOM 1780 O O . ILE A 1 229 ? 29.912 15.657 -4.180 1.00 10.99 224 ILE X O 1
ATOM 1785 N N . ASP A 1 230 ? 28.694 16.446 -2.467 1.00 10.54 225 ASP X N 1
ATOM 1786 C CA . ASP A 1 230 ? 29.458 17.699 -2.331 1.00 12.00 225 ASP X CA 1
ATOM 1787 C C . ASP A 1 230 ? 30.947 17.422 -2.090 1.00 11.86 225 ASP X C 1
ATOM 1788 O O . ASP A 1 230 ? 31.297 16.504 -1.346 1.00 11.45 225 ASP X O 1
ATOM 1793 N N . LYS A 1 231 ? 31.813 18.239 -2.698 1.00 12.69 226 LYS X N 1
ATOM 1794 C CA . LYS A 1 231 ? 33.268 18.066 -2.587 1.00 13.70 226 LYS X CA 1
ATOM 1795 C C . LYS A 1 231 ? 33.770 18.053 -1.144 1.00 13.23 226 LYS X C 1
ATOM 1796 O O . LYS A 1 231 ? 34.676 17.289 -0.802 1.00 13.34 226 LYS X O 1
ATOM 1802 N N . GLN A 1 232 ? 33.185 18.892 -0.297 1.00 13.36 227 GLN X N 1
ATOM 1803 C CA . GLN A 1 232 ? 33.596 18.931 1.105 1.00 13.40 227 GLN X CA 1
ATOM 1804 C C . GLN A 1 232 ? 33.188 17.661 1.848 1.00 12.64 227 GLN X C 1
ATOM 1805 O O . GLN A 1 232 ? 33.909 17.191 2.727 1.00 12.71 227 GLN X O 1
ATOM 1811 N N . ASP A 1 233 ? 32.034 17.101 1.490 1.00 11.81 228 ASP X N 1
ATOM 1812 C CA . ASP A 1 233 ? 31.608 15.828 2.066 1.00 11.40 228 ASP X CA 1
ATOM 1813 C C . ASP A 1 233 ? 32.521 14.682 1.629 1.00 11.16 228 ASP X C 1
ATOM 1814 O O . ASP A 1 233 ? 32.778 13.759 2.395 1.00 11.53 228 ASP X O 1
ATOM 1819 N N . ILE A 1 234 ? 33.031 14.742 0.404 1.00 10.88 229 ILE X N 1
ATOM 1820 C CA . ILE A 1 234 ? 34.030 13.760 -0.010 1.00 11.65 229 ILE X CA 1
ATOM 1821 C C . ILE A 1 234 ? 35.306 13.892 0.844 1.00 11.48 229 ILE X C 1
ATOM 1822 O O . ILE A 1 234 ? 35.834 12.897 1.337 1.00 11.64 229 ILE X O 1
ATOM 1827 N N . ILE A 1 235 ? 35.775 15.120 1.051 1.00 12.08 230 ILE X N 1
ATOM 1828 C CA . ILE A 1 235 ? 36.963 15.363 1.875 1.00 13.32 230 ILE X CA 1
ATOM 1829 C C . ILE A 1 235 ? 36.775 14.809 3.282 1.00 13.76 230 ILE X C 1
ATOM 1830 O O . ILE A 1 235 ? 37.648 14.109 3.807 1.00 14.19 230 ILE X O 1
ATOM 1835 N N . GLU A 1 236 ? 35.630 15.116 3.878 1.00 13.96 231 GLU X N 1
ATOM 1836 C CA . GLU A 1 236 ? 35.365 14.767 5.271 1.00 15.07 231 GLU X CA 1
ATOM 1837 C C . GLU A 1 236 ? 35.204 13.269 5.536 1.00 13.91 231 GLU X C 1
ATOM 1838 O O . GLU A 1 236 ? 35.422 12.815 6.663 1.00 14.91 231 GLU X O 1
ATOM 1844 N N . ASN A 1 237 ? 34.876 12.494 4.501 1.00 12.95 232 ASN X N 1
ATOM 1845 C CA . ASN A 1 237 ? 34.550 11.077 4.687 1.00 12.67 232 ASN X CA 1
ATOM 1846 C C . ASN A 1 237 ? 35.438 10.073 3.949 1.00 12.72 232 ASN X C 1
ATOM 1847 O O . ASN A 1 237 ? 35.332 8.866 4.169 1.00 13.10 232 ASN X O 1
ATOM 1852 N N . SER A 1 238 ? 36.324 10.564 3.088 1.00 12.46 233 SER X N 1
ATOM 1853 C CA . SER A 1 238 ? 37.107 9.668 2.245 1.00 13.16 233 SER X CA 1
ATOM 1854 C C . SER A 1 238 ? 38.200 8.917 2.990 1.00 12.45 233 SER X C 1
ATOM 1855 O O . SER A 1 238 ? 38.481 7.765 2.660 1.00 11.54 233 SER X O 1
ATOM 1858 N N . ALA A 1 239 ? 38.800 9.552 3.998 1.00 13.35 234 ALA X N 1
ATOM 1859 C CA . ALA A 1 239 ? 39.850 8.885 4.782 1.00 13.96 234 ALA X CA 1
ATOM 1860 C C . ALA A 1 239 ? 39.341 7.611 5.458 1.00 13.88 234 ALA X C 1
ATOM 1861 O O . ALA A 1 239 ? 40.070 6.629 5.582 1.00 13.96 234 ALA X O 1
ATOM 1863 N N . ASN A 1 240 ? 38.078 7.632 5.871 1.00 13.69 235 ASN X N 1
ATOM 1864 C CA . ASN A 1 240 ? 37.444 6.488 6.500 1.00 13.98 235 ASN X CA 1
ATOM 1865 C C . ASN A 1 240 ? 36.766 5.565 5.479 1.00 12.13 235 ASN X C 1
ATOM 1866 O O . ASN A 1 240 ? 36.107 4.596 5.866 1.00 11.94 235 ASN X O 1
ATOM 1871 N N . ARG A 1 241 ? 36.932 5.865 4.187 1.00 11.11 236 ARG X N 1
ATOM 1872 C CA . ARG A 1 241 ? 36.304 5.103 3.090 1.00 10.55 236 ARG X CA 1
ATOM 1873 C C . ARG A 1 241 ? 34.778 5.039 3.224 1.00 9.65 236 ARG X C 1
ATOM 1874 O O . ARG A 1 241 ? 34.153 4.027 2.878 1.00 9.70 236 ARG X O 1
ATOM 1882 N N . PHE A 1 242 ? 34.206 6.127 3.749 1.00 9.35 237 PHE X N 1
ATOM 1883 C CA . PHE A 1 242 ? 32.751 6.244 3.964 1.00 9.75 237 PHE X CA 1
ATOM 1884 C C . PHE A 1 242 ? 32.201 5.174 4.905 1.00 9.46 237 PHE X C 1
ATOM 1885 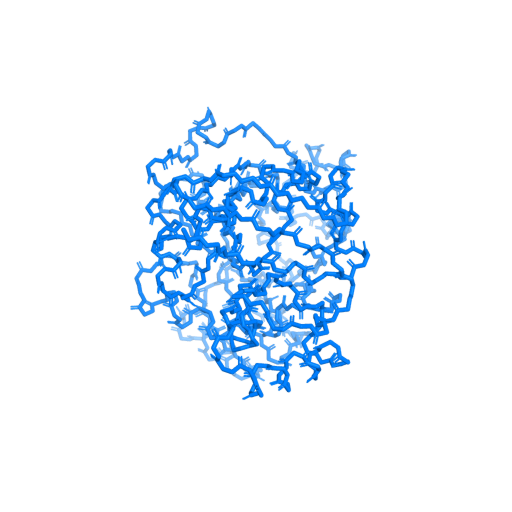O O . PHE A 1 242 ? 30.981 4.959 4.972 1.00 9.69 237 PHE X O 1
ATOM 1893 N N . GLY A 1 243 ? 33.090 4.516 5.649 1.00 9.63 238 GLY X N 1
ATOM 1894 C CA . GLY A 1 243 ? 32.691 3.485 6.596 1.00 9.94 238 GLY X CA 1
ATOM 1895 C C . GLY A 1 243 ? 31.798 4.018 7.703 1.00 9.86 238 GLY X C 1
ATOM 1896 O O . GLY A 1 243 ? 31.847 5.200 8.056 1.00 9.79 238 GLY X O 1
ATOM 1897 N N . SER A 1 244 ? 30.984 3.123 8.246 1.00 10.45 239 SER X N 1
ATOM 1898 C CA . SER A 1 244 ? 30.074 3.449 9.338 1.00 11.08 239 SER X CA 1
ATOM 1899 C C . SER A 1 244 ? 30.878 3.652 10.623 1.00 11.16 239 SER X C 1
ATOM 1900 O O . SER A 1 244 ? 31.251 2.686 11.284 1.00 12.37 239 SER X O 1
ATOM 1903 N N . LYS A 1 245 ? 31.142 4.914 10.948 1.00 10.87 240 LYS X N 1
ATOM 1904 C CA . LYS A 1 245 ? 32.033 5.321 12.037 1.00 11.95 240 LYS X CA 1
ATOM 1905 C C . LYS A 1 245 ? 31.230 5.844 13.224 1.00 10.78 240 LYS X C 1
ATOM 1906 O O . LYS A 1 245 ? 30.239 6.563 13.044 1.00 9.55 240 LYS X O 1
ATOM 1912 N N . ILE A 1 246 ? 31.661 5.510 14.435 1.00 10.69 241 ILE X N 1
ATOM 1913 C CA . ILE A 1 246 ? 31.034 6.025 15.645 1.00 11.77 241 ILE X CA 1
ATOM 1914 C C . ILE A 1 246 ? 31.228 7.537 15.752 1.00 11.59 241 ILE X C 1
ATOM 1915 O O . ILE A 1 246 ? 32.319 8.057 15.478 1.00 12.72 241 ILE X O 1
ATOM 1920 N N . LEU A 1 247 ? 30.162 8.229 16.142 1.00 10.66 242 LEU X N 1
ATOM 1921 C CA . LEU A 1 247 ? 30.203 9.659 16.397 1.00 10.54 242 LEU X CA 1
ATOM 1922 C C . LEU A 1 247 ? 29.881 9.910 17.867 1.00 10.28 242 LEU X C 1
ATOM 1923 O O . LEU A 1 247 ? 29.727 8.968 18.645 1.00 10.69 242 LEU X O 1
ATOM 1928 N N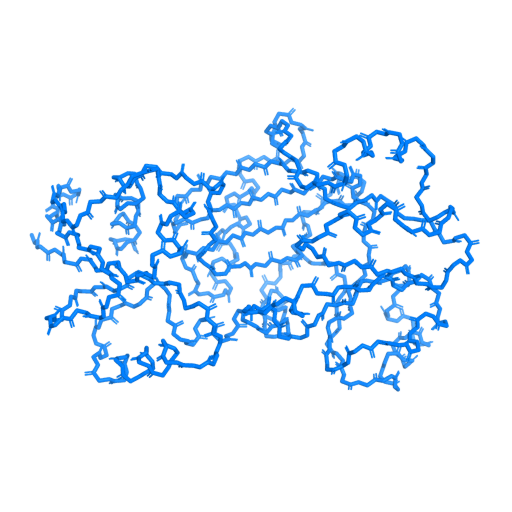 . GLU A 1 248 ? 29.787 11.176 18.254 1.00 11.23 243 GLU X N 1
ATOM 1929 C CA . GLU A 1 248 ? 29.418 11.478 19.629 1.00 12.36 243 GLU X CA 1
ATOM 1930 C C . GLU A 1 248 ? 27.988 11.028 19.918 1.00 11.23 243 GLU X C 1
ATOM 1931 O O . GLU A 1 248 ? 27.174 10.839 18.997 1.00 11.04 243 GLU X O 1
ATOM 1937 N N . ASP A 1 249 ? 27.693 10.859 21.198 1.00 10.87 244 ASP X N 1
ATOM 1938 C CA . ASP A 1 249 ? 26.383 10.451 21.659 1.00 10.48 244 ASP X CA 1
ATOM 1939 C C . ASP A 1 249 ? 25.288 11.345 21.065 1.00 9.47 244 ASP X C 1
ATOM 1940 O O . ASP A 1 249 ? 25.460 12.565 20.971 1.00 9.63 244 ASP X O 1
ATOM 1945 N N . PRO A 1 250 ? 24.159 10.738 20.642 1.00 8.84 245 PRO X N 1
ATOM 1946 C CA . PRO A 1 250 ? 23.152 11.503 19.899 1.00 8.68 245 PRO X CA 1
ATOM 1947 C C . PRO A 1 250 ? 22.419 12.543 20.728 1.00 8.73 245 PRO X C 1
ATOM 1948 O O . PRO A 1 250 ? 21.884 13.493 20.170 1.00 9.16 245 PRO X O 1
ATOM 1952 N N . ILE A 1 251 ? 22.389 12.374 22.046 1.00 9.00 246 ILE X N 1
ATOM 1953 C CA . ILE A 1 251 ? 21.821 13.409 22.911 1.00 9.97 246 ILE X CA 1
ATOM 1954 C C . ILE A 1 251 ? 22.792 14.586 22.982 1.00 10.26 246 ILE X C 1
ATOM 1955 O O . ILE A 1 251 ? 22.385 15.739 22.857 1.00 11.00 246 ILE X O 1
ATOM 1960 N N . LEU A 1 252 ? 24.076 14.290 23.165 1.00 10.97 247 LEU X N 1
ATOM 1961 C CA . LEU A 1 252 ? 25.085 15.346 23.200 1.00 12.01 247 LEU X CA 1
ATOM 1962 C C . LEU A 1 252 ? 25.138 16.122 21.890 1.00 11.74 247 LEU X C 1
ATOM 1963 O O . LEU A 1 252 ? 25.430 17.320 21.888 1.00 12.56 247 LEU X O 1
ATOM 1968 N N . LEU A 1 253 ? 24.833 15.449 20.781 1.00 11.14 248 LEU X N 1
ATOM 1969 C CA . LEU A 1 253 ? 24.762 16.090 19.466 1.00 11.55 248 LEU X CA 1
ATOM 1970 C C . LEU A 1 253 ? 23.483 16.890 19.211 1.00 11.72 248 LEU X C 1
ATOM 1971 O O . LEU A 1 253 ? 23.323 17.472 18.138 1.00 12.54 248 LEU X O 1
ATOM 1976 N N . ASN A 1 254 ? 22.572 16.892 20.185 1.00 11.95 249 ASN X N 1
ATOM 1977 C CA . ASN A 1 254 ? 21.255 17.536 20.047 1.00 12.15 249 ASN X CA 1
ATOM 1978 C C . ASN A 1 254 ? 20.410 16.937 18.924 1.00 11.83 249 ASN X C 1
ATOM 1979 O O . ASN A 1 254 ? 19.535 17.605 18.361 1.00 12.11 249 ASN X O 1
ATOM 1984 N N . LEU A 1 255 ? 20.660 15.672 18.606 1.00 11.32 250 LEU X N 1
ATOM 1985 C CA . LEU A 1 255 ? 19.925 14.992 17.559 1.00 11.64 250 LEU X CA 1
ATOM 1986 C C . LEU A 1 255 ? 18.618 14.413 18.084 1.00 10.83 250 LEU X C 1
ATOM 1987 O O . LEU A 1 255 ? 17.613 14.375 17.371 1.00 11.90 250 LEU X O 1
ATOM 1992 N N . THR A 1 256 ? 18.634 13.977 19.342 1.00 9.21 251 THR X N 1
ATOM 1993 C CA . THR A 1 256 ? 17.486 13.336 19.964 1.00 8.94 251 THR X CA 1
ATOM 1994 C C . THR A 1 256 ? 17.612 13.480 21.477 1.00 8.32 251 THR X C 1
ATOM 1995 O O . THR A 1 256 ? 18.544 14.124 21.976 1.00 8.74 251 THR X O 1
ATOM 1999 N N . SER A 1 257 ? 16.672 12.874 22.198 1.00 8.47 252 SER X N 1
ATOM 2000 C CA . SER A 1 257 ? 16.696 12.860 23.656 1.00 8.37 252 SER X CA 1
ATOM 2001 C C . SER A 1 257 ? 16.484 11.426 24.123 1.00 8.54 252 SER X C 1
ATOM 2002 O O . SER A 1 257 ? 15.962 10.593 23.377 1.00 8.16 252 SER X O 1
ATOM 2005 N N . GLU A 1 258 ? 16.859 11.144 25.370 1.00 8.77 253 GLU X N 1
ATOM 2006 C CA . GLU A 1 258 ? 16.606 9.838 25.959 1.00 9.73 253 GLU X CA 1
ATOM 2007 C C . GLU A 1 258 ? 15.113 9.494 25.903 1.00 8.78 253 GLU X C 1
ATOM 2008 O O . GLU A 1 258 ? 14.742 8.379 25.538 1.00 8.90 253 GLU X O 1
ATOM 2014 N N . ALA A 1 259 ? 14.248 10.446 26.262 1.00 8.64 254 ALA X N 1
ATOM 2015 C CA . ALA A 1 259 ? 12.815 10.203 26.258 1.00 9.01 254 ALA X CA 1
ATOM 2016 C C . ALA A 1 259 ? 12.303 9.892 24.845 1.00 8.44 254 ALA X C 1
ATOM 2017 O O . ALA A 1 259 ? 11.471 9.008 24.661 1.00 8.65 254 ALA X O 1
ATOM 2019 N N . GLU A 1 260 ? 12.800 10.613 23.836 1.00 8.08 255 GLU X N 1
ATOM 2020 C CA . GLU A 1 260 ? 12.393 10.327 22.458 1.00 8.18 255 GLU X CA 1
ATOM 2021 C C . GLU A 1 260 ? 12.784 8.904 22.038 1.00 7.71 255 GLU X C 1
ATOM 2022 O O . GLU A 1 260 ? 11.986 8.191 21.441 1.00 8.10 255 GLU X O 1
ATOM 2028 N N . MET A 1 261 ? 14.022 8.520 22.342 1.00 7.93 256 MET X N 1
ATOM 2029 C CA . MET A 1 261 ? 14.508 7.182 21.988 1.00 7.98 256 MET X CA 1
ATOM 2030 C C . MET A 1 261 ? 13.703 6.096 22.703 1.00 8.26 256 MET X C 1
ATOM 2031 O O . MET A 1 261 ? 13.328 5.085 22.093 1.00 8.30 256 MET X O 1
ATOM 2036 N N . ARG A 1 262 ? 13.407 6.306 23.987 1.00 8.91 257 ARG X N 1
ATOM 2037 C CA . ARG A 1 262 ? 12.656 5.301 24.754 1.00 9.83 257 ARG X CA 1
ATOM 2038 C C . ARG A 1 262 ? 11.231 5.174 24.241 1.00 9.80 257 ARG X C 1
ATOM 2039 O O . ARG A 1 262 ? 10.712 4.066 24.136 1.00 10.07 257 ARG X O 1
ATOM 2047 N N . ASP A 1 263 ? 10.616 6.301 23.892 1.00 9.91 258 ASP X N 1
ATOM 2048 C CA . ASP A 1 263 ? 9.258 6.325 23.346 1.00 10.39 258 ASP X CA 1
ATOM 2049 C C . ASP A 1 263 ? 9.190 5.607 22.002 1.00 9.69 258 ASP X C 1
ATOM 2050 O O . ASP A 1 263 ? 8.314 4.767 21.766 1.00 9.48 258 ASP X O 1
ATOM 2055 N N . LEU A 1 264 ? 10.115 5.959 21.113 1.00 8.64 259 LEU X N 1
ATOM 2056 C CA . LEU A 1 264 ? 10.167 5.341 19.799 1.00 8.53 259 LEU X CA 1
ATOM 2057 C C . LEU A 1 264 ? 10.389 3.836 19.902 1.00 8.40 259 LEU X C 1
ATOM 2058 O O . LEU A 1 264 ? 9.706 3.046 19.240 1.00 8.72 259 LEU X O 1
ATOM 2063 N N . ALA A 1 265 ? 11.352 3.444 20.727 1.00 8.27 260 ALA X N 1
ATOM 2064 C CA . ALA A 1 265 ? 11.691 2.029 20.883 1.00 8.99 260 ALA X CA 1
ATOM 2065 C C . ALA A 1 265 ? 10.506 1.225 21.419 1.00 9.52 260 ALA X C 1
ATOM 2066 O O . ALA A 1 265 ? 10.226 0.117 20.935 1.00 9.29 260 ALA X O 1
ATOM 2068 N N . TYR A 1 266 ? 9.791 1.781 22.395 1.00 9.72 261 TYR X N 1
ATOM 2069 C CA . TYR A 1 266 ? 8.603 1.122 22.916 1.00 10.57 261 TYR X CA 1
ATOM 2070 C C . TYR A 1 266 ? 7.541 0.968 21.824 1.00 10.23 261 TYR X C 1
ATOM 2071 O O . TYR A 1 266 ? 6.955 -0.109 21.668 1.00 10.48 261 TYR X O 1
ATOM 2080 N N . LYS A 1 267 ? 7.305 2.026 21.052 1.00 9.71 262 LYS X N 1
ATOM 2081 C CA . LYS A 1 267 ? 6.314 1.972 19.982 1.00 10.30 262 LYS X CA 1
ATOM 2082 C C . LYS A 1 267 ? 6.660 0.913 18.940 1.00 9.83 262 LYS X C 1
ATOM 2083 O O . LYS A 1 267 ? 5.789 0.189 18.464 1.00 9.74 262 LYS X O 1
ATOM 2089 N N . VAL A 1 268 ? 7.937 0.841 18.576 1.00 9.05 263 VAL X N 1
ATOM 2090 C CA . VAL A 1 268 ? 8.382 -0.122 17.574 1.00 9.70 263 VAL X CA 1
ATOM 2091 C C . VAL A 1 268 ? 8.244 -1.541 18.124 1.00 9.56 263 VAL X C 1
ATOM 2092 O O . VAL A 1 268 ? 7.751 -2.434 17.424 1.00 9.80 263 VAL X O 1
ATOM 2096 N N . ARG A 1 269 ? 8.668 -1.762 19.367 1.00 9.74 264 ARG X N 1
ATOM 2097 C CA . ARG A 1 269 ? 8.575 -3.098 19.960 1.00 10.86 264 ARG X CA 1
ATOM 2098 C C . ARG A 1 269 ? 7.119 -3.567 19.998 1.00 10.46 264 ARG X C 1
ATOM 2099 O O . ARG A 1 269 ? 6.821 -4.723 19.659 1.00 10.96 264 ARG X O 1
ATOM 2107 N N . CYS A 1 270 ? 6.211 -2.671 20.379 1.00 10.69 265 CYS X N 1
ATOM 2108 C CA . CYS A 1 270 ? 4.792 -3.002 20.400 1.00 11.57 265 CYS X CA 1
ATOM 2109 C C . CYS A 1 270 ? 4.219 -3.265 19.002 1.00 11.39 265 CYS X C 1
ATOM 2110 O O . CYS A 1 270 ? 3.448 -4.203 18.818 1.00 11.93 265 CYS X O 1
ATOM 2113 N N . ALA A 1 271 ? 4.583 -2.439 18.022 1.00 10.61 266 ALA X N 1
ATOM 2114 C CA . ALA A 1 271 ? 4.098 -2.597 16.650 1.00 10.61 266 ALA X CA 1
ATOM 2115 C C . ALA A 1 271 ? 4.521 -3.933 16.043 1.00 10.34 266 ALA X C 1
ATOM 2116 O O . ALA A 1 271 ? 3.756 -4.567 15.310 1.00 11.00 266 ALA X O 1
ATOM 2118 N N . LEU A 1 272 ? 5.757 -4.336 16.333 1.00 9.97 267 LEU X N 1
ATOM 2119 C CA . LEU A 1 272 ? 6.357 -5.518 15.717 1.00 10.32 267 LEU X CA 1
ATOM 2120 C C . LEU A 1 272 ? 6.306 -6.772 16.581 1.00 10.58 267 LEU X C 1
ATOM 2121 O O . LEU A 1 272 ? 6.594 -7.868 16.090 1.00 11.53 267 LEU X O 1
ATOM 2126 N N . GLY A 1 273 ? 5.962 -6.615 17.857 1.00 10.15 268 GLY X N 1
ATOM 2127 C CA . GLY A 1 273 ? 5.906 -7.747 18.787 1.00 10.64 268 GLY X CA 1
ATOM 2128 C C . GLY A 1 273 ? 7.275 -8.350 19.063 1.00 10.55 268 GLY X C 1
ATOM 2129 O O . GLY A 1 273 ? 7.401 -9.566 19.251 1.00 11.03 268 GLY X O 1
ATOM 2130 N N . VAL A 1 274 ? 8.301 -7.502 19.114 1.00 10.29 269 VAL X N 1
ATOM 2131 C CA . VAL A 1 274 ? 9.698 -7.932 19.239 1.00 10.46 269 VAL X CA 1
ATOM 2132 C C . VAL A 1 274 ? 10.330 -7.355 20.506 1.00 10.50 269 VAL X C 1
ATOM 2133 O O . VAL A 1 274 ? 9.982 -6.243 20.916 1.00 11.51 269 VAL X O 1
ATOM 2137 N N . GLN A 1 275 ? 11.244 -8.113 21.117 1.00 10.13 270 GLN X N 1
ATOM 2138 C CA . GLN A 1 275 ? 12.001 -7.660 22.293 1.00 10.57 270 GLN X CA 1
ATOM 2139 C C . GLN A 1 275 ? 13.464 -7.345 21.979 1.00 10.43 270 GLN X C 1
ATOM 2140 O O . GLN A 1 275 ? 14.014 -6.369 22.491 1.00 10.62 270 GLN X O 1
ATOM 2146 N N . LEU A 1 276 ? 14.107 -8.188 21.174 1.00 9.75 271 LEU X N 1
ATOM 2147 C CA . LEU A 1 276 ? 15.520 -8.016 20.844 1.00 9.62 271 LEU X CA 1
ATOM 2148 C C . LEU A 1 276 ? 15.584 -7.411 19.456 1.00 9.24 271 LEU X C 1
ATOM 2149 O O . LEU A 1 276 ? 15.345 -8.093 18.464 1.00 9.98 271 LEU X O 1
ATOM 2154 N N . CYS A 1 277 ? 15.866 -6.115 19.381 1.00 9.53 272 CYS X N 1
ATOM 2155 C CA . CYS A 1 277 ? 15.869 -5.439 18.090 1.00 10.28 272 CYS X CA 1
ATOM 2156 C C . CYS A 1 277 ? 16.785 -4.223 18.108 1.00 9.83 272 CYS X C 1
ATOM 2157 O O . CYS A 1 277 ? 17.192 -3.740 19.166 1.00 10.60 272 CYS X O 1
ATOM 2160 N N . GLY A 1 278 ? 17.135 -3.787 16.906 1.00 9.62 273 GLY X N 1
ATOM 2161 C CA . GLY A 1 278 ? 17.876 -2.559 16.680 1.00 9.21 273 GLY X CA 1
ATOM 2162 C C . GLY A 1 278 ? 17.043 -1.700 15.757 1.00 9.38 273 GLY X C 1
ATOM 2163 O O . GLY A 1 278 ? 16.486 -2.186 14.769 1.00 10.65 273 GLY X O 1
ATOM 2164 N N . ILE A 1 279 ? 16.944 -0.423 16.094 1.00 8.72 274 ILE X N 1
ATOM 2165 C CA . ILE A 1 279 ? 16.150 0.537 15.345 1.00 8.72 274 ILE X CA 1
ATOM 2166 C C . ILE A 1 279 ? 17.094 1.597 14.806 1.00 8.33 274 ILE X C 1
ATOM 2167 O O . ILE A 1 279 ? 17.866 2.172 15.573 1.00 8.96 274 ILE X O 1
ATOM 2172 N N . ASP A 1 280 ? 17.054 1.819 13.492 1.00 7.75 275 ASP X N 1
ATOM 2173 C CA . ASP A 1 280 ? 17.841 2.866 12.837 1.00 7.78 275 ASP X CA 1
ATOM 2174 C C . ASP A 1 280 ? 16.931 4.023 12.496 1.00 6.46 275 ASP X C 1
ATOM 2175 O O . ASP A 1 280 ? 15.915 3.812 11.814 1.00 6.99 275 ASP X O 1
ATOM 2180 N N . PHE A 1 281 ? 17.274 5.234 12.923 1.00 6.04 276 PHE X N 1
ATOM 2181 C CA . PHE A 1 281 ? 16.515 6.396 12.471 1.00 6.12 276 PHE X CA 1
ATOM 2182 C C . PHE A 1 281 ? 17.387 7.566 12.088 1.00 6.03 276 PHE X C 1
ATOM 2183 O O . PHE A 1 281 ? 18.509 7.722 12.583 1.00 6.39 276 PHE X O 1
ATOM 2191 N N . ILE A 1 282 ? 16.861 8.355 11.159 1.00 5.97 277 ILE X N 1
ATOM 2192 C CA . ILE A 1 282 ? 17.513 9.554 10.671 1.00 6.47 277 ILE X CA 1
ATOM 2193 C C . ILE A 1 282 ? 16.553 10.735 10.813 1.00 6.02 277 ILE X C 1
ATOM 2194 O O . ILE A 1 282 ? 15.347 10.553 11.032 1.00 6.95 277 ILE X O 1
ATOM 2199 N N . LYS A 1 283 ? 17.084 11.947 10.687 1.00 6.01 278 LYS X N 1
ATOM 2200 C CA . LYS A 1 283 ? 16.257 13.153 10.689 1.00 7.06 278 LYS X CA 1
ATOM 2201 C C . LYS A 1 283 ? 16.629 14.022 9.503 1.00 7.22 278 LYS X C 1
ATOM 2202 O O . LYS A 1 283 ? 17.816 14.256 9.255 1.00 6.87 278 LYS X O 1
ATOM 2208 N N . GLU A 1 284 ? 15.619 14.500 8.781 1.00 7.91 279 GLU X N 1
ATOM 2209 C CA . GLU A 1 284 ? 15.859 15.393 7.651 1.00 8.23 279 GLU X CA 1
ATOM 2210 C C . GLU A 1 284 ? 16.536 16.668 8.134 1.00 8.23 279 GLU X C 1
ATOM 2211 O O . GLU A 1 284 ? 16.006 17.366 9.003 1.00 8.62 279 GLU X O 1
ATOM 2217 N N . ASN A 1 285 ? 17.725 16.951 7.603 1.00 8.75 280 ASN X N 1
ATOM 2218 C CA . ASN A 1 285 ? 18.536 18.083 8.068 1.00 10.05 280 ASN X CA 1
ATOM 2219 C C . ASN A 1 285 ? 18.748 18.070 9.581 1.00 9.55 280 ASN X C 1
ATOM 2220 O O . ASN A 1 285 ? 18.868 19.125 10.206 1.00 10.29 280 ASN X O 1
ATOM 2225 N N . GLU A 1 286 ? 18.802 16.870 10.157 1.00 9.90 281 GLU X N 1
ATOM 2226 C CA . GLU A 1 286 ? 18.998 16.676 11.611 1.00 10.45 281 GLU X CA 1
ATOM 2227 C C . GLU A 1 286 ? 17.884 17.213 12.503 1.00 11.12 281 GLU X C 1
ATOM 2228 O O . GLU A 1 286 ? 18.057 17.312 13.723 1.00 12.26 281 GLU X O 1
ATOM 2234 N N . GLN A 1 287 ? 16.734 17.522 11.914 1.00 10.90 282 GLN X N 1
ATOM 2235 C CA . GLN A 1 287 ? 15.645 18.153 12.655 1.00 12.71 282 GLN X CA 1
ATOM 2236 C C . GLN A 1 287 ? 14.331 17.425 12.451 1.00 11.51 282 GLN X C 1
ATOM 2237 O O . GLN A 1 287 ? 14.135 16.739 11.455 1.00 11.00 282 GLN X O 1
ATOM 2243 N N . GLY A 1 288 ? 13.427 17.572 13.414 1.00 12.62 283 GLY X N 1
ATOM 2244 C CA . GLY A 1 288 ? 12.063 17.087 13.262 1.00 12.46 283 GLY X CA 1
ATOM 2245 C C . GLY A 1 288 ? 11.903 15.659 13.715 1.00 11.68 283 GLY X C 1
ATOM 2246 O O . GLY A 1 288 ? 12.657 15.188 14.558 1.00 12.87 283 GLY X O 1
ATOM 2247 N N . ASN A 1 289 ? 10.910 14.976 13.151 1.00 11.55 284 ASN X N 1
ATOM 2248 C CA . ASN A 1 289 ? 10.578 13.619 13.585 1.00 10.87 284 ASN X CA 1
ATOM 2249 C C . ASN A 1 289 ? 11.693 12.625 13.301 1.00 9.78 284 ASN X C 1
ATOM 2250 O O . ASN A 1 289 ? 12.286 12.669 12.218 1.00 9.07 284 ASN X O 1
ATOM 2255 N N . PRO A 1 290 ? 11.948 11.688 14.234 1.00 8.78 285 PRO X N 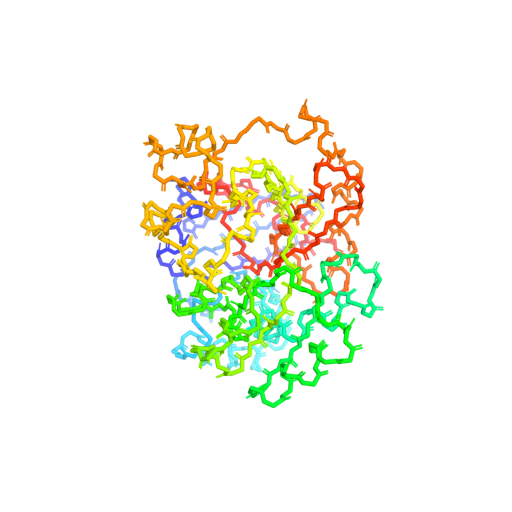1
ATOM 2256 C CA . PRO A 1 290 ? 12.770 10.539 13.843 1.00 8.61 285 PRO X CA 1
ATOM 2257 C C . PRO A 1 290 ? 12.071 9.821 12.687 1.00 8.21 285 PRO X C 1
ATOM 2258 O O . PRO A 1 290 ? 10.838 9.668 12.703 1.00 8.95 285 PRO X O 1
ATOM 2262 N N . LEU A 1 291 ? 12.839 9.430 11.676 1.00 7.17 286 LEU X N 1
ATOM 2263 C CA . LEU A 1 291 ? 12.301 8.678 10.536 1.00 6.77 286 LEU X CA 1
ATOM 2264 C C . LEU A 1 291 ? 12.947 7.312 10.564 1.00 6.09 286 LEU X C 1
ATOM 2265 O O . LEU A 1 291 ? 14.161 7.198 10.381 1.00 6.49 286 LEU X O 1
ATOM 2270 N N . VAL A 1 292 ? 12.161 6.280 10.848 1.00 6.35 287 VAL X N 1
ATOM 2271 C CA . VAL A 1 292 ? 12.710 4.941 10.966 1.00 6.63 287 VAL X CA 1
ATOM 2272 C C . VAL A 1 292 ? 12.977 4.401 9.572 1.00 6.43 287 VAL X C 1
ATOM 2273 O O . VAL A 1 292 ? 12.068 4.323 8.733 1.00 7.38 287 VAL X O 1
ATOM 2277 N N . VAL A 1 293 ? 14.230 4.004 9.345 1.00 6.68 288 VAL X N 1
ATOM 2278 C CA . VAL A 1 293 ? 14.631 3.469 8.041 1.00 7.25 288 VAL X CA 1
ATOM 2279 C C . VAL A 1 293 ? 14.863 1.954 8.035 1.00 7.75 288 VAL X C 1
ATOM 2280 O O . VAL A 1 293 ? 14.924 1.342 6.971 1.00 8.28 288 VAL X O 1
ATOM 2284 N N . ASP A 1 294 ? 15.008 1.349 9.216 1.00 7.72 289 ASP X N 1
ATOM 2285 C CA . ASP A 1 294 ? 15.365 -0.068 9.327 1.00 7.83 289 ASP X CA 1
ATOM 2286 C C . ASP A 1 294 ? 15.116 -0.505 10.757 1.00 7.57 289 ASP X C 1
ATOM 2287 O O . ASP A 1 294 ? 15.371 0.248 11.703 1.00 7.89 289 ASP X O 1
ATOM 2292 N N . VAL A 1 295 ? 14.583 -1.714 10.913 1.00 7.86 290 VAL X N 1
ATOM 2293 C CA . VAL A 1 295 ? 14.526 -2.363 12.220 1.00 8.21 290 VAL X CA 1
ATOM 2294 C C . VAL A 1 295 ? 15.045 -3.779 12.033 1.00 8.93 290 VAL X C 1
ATOM 2295 O O . VAL A 1 295 ? 14.560 -4.505 11.171 1.00 9.49 290 VAL X O 1
ATOM 2299 N N . ASN A 1 296 ? 16.038 -4.152 12.834 1.00 9.32 291 ASN X N 1
ATOM 2300 C CA . ASN A 1 296 ? 16.709 -5.453 12.732 1.00 10.78 291 ASN X CA 1
ATOM 2301 C C . ASN A 1 296 ? 16.394 -6.335 13.925 1.00 10.62 291 ASN X C 1
ATOM 2302 O O . ASN A 1 296 ? 16.373 -5.854 15.050 1.00 11.35 291 ASN X O 1
ATOM 2307 N N . VAL A 1 297 ? 16.177 -7.628 13.682 1.00 11.10 292 VAL X N 1
ATOM 2308 C CA . VAL A 1 297 ? 16.007 -8.584 14.777 1.00 12.33 292 VAL X CA 1
ATOM 2309 C C . VAL A 1 297 ? 17.376 -8.907 15.388 1.00 11.89 292 VAL X C 1
ATOM 2310 O O . VAL A 1 297 ? 18.347 -9.131 14.660 1.00 12.86 292 VAL X O 1
ATOM 2314 N N . PHE A 1 298 ? 17.434 -8.962 16.721 1.00 11.68 293 PHE X N 1
ATOM 2315 C CA . PHE A 1 298 ? 18.630 -9.417 17.467 1.00 11.95 293 PHE X CA 1
ATOM 2316 C C . PHE A 1 298 ? 19.928 -8.865 16.858 1.00 13.14 293 PHE X C 1
ATOM 2317 O O . PHE A 1 298 ? 20.720 -9.608 16.268 1.00 13.64 293 PHE X O 1
ATOM 2325 N N . PRO A 1 299 ? 20.155 -7.548 17.024 1.00 13.74 294 PRO X N 1
ATOM 2326 C CA . PRO A 1 299 ? 21.276 -6.817 16.440 1.00 14.85 294 PRO X CA 1
ATOM 2327 C C . PRO A 1 299 ? 22.623 -7.108 17.124 1.00 15.77 294 PRO X C 1
ATOM 2328 O O . PRO A 1 299 ? 22.722 -8.018 17.954 1.00 16.06 294 PRO X O 1
ATOM 2332 N N . SER A 1 300 ? 23.641 -6.317 16.777 1.00 17.14 295 SER X N 1
ATOM 2333 C CA . SER A 1 300 ? 25.004 -6.496 17.282 1.00 18.17 295 SER X CA 1
ATOM 2334 C C . SER A 1 300 ? 25.246 -5.802 18.624 1.00 17.89 295 SER X C 1
ATOM 2335 O O . SER A 1 300 ? 26.273 -6.040 19.269 1.00 18.51 295 SER X O 1
ATOM 2338 N N . TYR A 1 301 ? 24.325 -4.921 19.024 1.00 17.44 296 TYR X N 1
ATOM 2339 C CA . TYR A 1 301 ? 24.429 -4.173 20.289 1.00 17.73 296 TYR X CA 1
ATOM 2340 C C . TYR A 1 301 ? 25.693 -3.319 20.385 1.00 18.77 296 TYR X C 1
ATOM 2341 O O . TYR A 1 301 ? 26.188 -3.042 21.475 1.00 19.27 296 TYR X O 1
ATOM 2350 N N . GLY A 1 302 ? 26.184 -2.886 19.228 1.00 19.62 297 GLY X N 1
ATOM 2351 C CA . GLY A 1 302 ? 27.413 -2.090 19.156 1.00 21.11 297 GLY X CA 1
ATOM 2352 C C . GLY A 1 302 ? 28.659 -2.951 19.046 1.00 22.09 297 GLY X C 1
ATOM 2353 O O . GLY A 1 302 ? 29.765 -2.432 18.866 1.00 22.71 297 GLY X O 1
ATOM 2354 N N . GLY A 1 303 ? 28.480 -4.267 19.155 1.00 23.02 298 GLY X N 1
ATOM 2355 C CA . GLY A 1 303 ? 29.585 -5.218 19.050 1.00 23.87 298 GLY X CA 1
ATOM 2356 C C . GLY A 1 303 ? 30.300 -5.416 20.370 1.00 24.32 298 GLY X C 1
ATOM 2357 O O . GLY A 1 303 ? 30.595 -4.452 21.073 1.00 24.83 298 GLY X O 1
ATOM 2358 N N . LYS A 1 304 ? 30.560 -6.680 20.704 1.00 24.87 299 LYS X N 1
ATOM 2359 C CA . LYS A 1 304 ? 31.346 -7.065 21.883 1.00 24.97 299 LYS X CA 1
ATOM 2360 C C . LYS A 1 304 ? 30.820 -6.509 23.213 1.00 24.83 299 LYS X C 1
ATOM 2361 O O . LYS A 1 304 ? 31.397 -5.574 23.781 1.00 25.13 299 LYS X O 1
ATOM 2367 N N . VAL A 1 305 ? 29.729 -7.089 23.706 1.00 24.22 300 VAL X N 1
ATOM 2368 C CA . VAL A 1 305 ? 29.208 -6.745 25.030 1.00 23.99 300 VAL X CA 1
ATOM 2369 C C . VAL A 1 305 ? 29.611 -7.807 26.050 1.00 23.84 300 VAL X C 1
ATOM 2370 O O . VAL A 1 305 ? 29.938 -8.941 25.676 1.00 23.89 300 VAL X O 1
ATOM 2374 N N . ASP A 1 306 ? 29.597 -7.433 27.329 1.00 24.21 301 ASP X N 1
ATOM 2375 C CA . ASP A 1 306 ? 29.828 -8.382 28.410 1.00 24.29 301 ASP X CA 1
ATOM 2376 C C . ASP A 1 306 ? 28.724 -9.428 28.398 1.00 24.28 301 ASP X C 1
ATOM 2377 O O . ASP A 1 306 ? 27.535 -9.096 28.302 1.00 23.81 301 ASP X O 1
ATOM 2382 N N . PHE A 1 307 ? 29.137 -10.686 28.483 1.00 24.17 302 PHE X N 1
ATOM 2383 C CA . PHE A 1 307 ? 28.223 -11.814 28.500 1.00 24.10 302 PHE X CA 1
ATOM 2384 C C . PHE A 1 307 ? 27.251 -11.743 29.675 1.00 23.95 302 PHE X C 1
ATOM 2385 O O . PHE A 1 307 ? 26.045 -11.921 29.495 1.00 23.90 302 PHE X O 1
ATOM 2393 N N . ASP A 1 308 ? 27.776 -11.479 30.871 1.00 23.73 303 ASP X N 1
ATOM 2394 C CA . ASP A 1 308 ? 26.956 -11.414 32.081 1.00 23.53 303 ASP X CA 1
ATOM 2395 C C . ASP A 1 308 ? 25.920 -10.281 32.043 1.00 22.80 303 ASP X C 1
ATOM 2396 O O . ASP A 1 308 ? 24.799 -10.455 32.529 1.00 23.16 303 ASP X O 1
ATOM 2401 N N . TRP A 1 309 ? 26.306 -9.137 31.470 1.00 21.55 304 TRP X N 1
ATOM 2402 C CA . TRP A 1 309 ? 25.385 -8.015 31.224 1.00 20.05 304 TRP X CA 1
ATOM 2403 C C . TRP A 1 309 ? 24.227 -8.443 30.329 1.00 18.77 304 TRP X C 1
ATOM 2404 O O . TRP A 1 309 ? 23.056 -8.283 30.691 1.00 18.31 304 TRP X O 1
ATOM 2415 N N . PHE A 1 310 ? 24.570 -8.975 29.161 1.00 17.46 305 PHE X N 1
ATOM 2416 C CA . PHE A 1 310 ? 23.571 -9.406 28.190 1.00 16.21 305 PHE X CA 1
ATOM 2417 C C . PHE A 1 310 ? 22.569 -10.380 28.813 1.00 15.83 305 PHE X C 1
ATOM 2418 O O . PHE A 1 310 ? 21.358 -10.189 28.691 1.00 14.47 305 PHE X O 1
ATOM 2426 N N . VAL A 1 311 ? 23.067 -11.401 29.508 1.00 15.92 306 VAL X N 1
ATOM 2427 C CA . VAL A 1 311 ? 22.179 -12.423 30.063 1.00 16.54 306 VAL X CA 1
ATOM 2428 C C . VAL A 1 311 ? 21.299 -11.910 31.209 1.00 15.90 306 VAL X C 1
ATOM 2429 O O . VAL A 1 311 ? 20.141 -12.320 31.331 1.00 15.86 306 VAL X O 1
ATOM 2433 N N . GLU A 1 312 ? 21.833 -10.994 32.022 1.00 15.52 307 GLU X N 1
ATOM 2434 C CA . GLU A 1 312 ? 21.041 -10.372 33.083 1.00 15.58 307 GLU X CA 1
ATOM 2435 C C . GLU A 1 312 ? 19.904 -9.551 32.480 1.00 13.90 307 GLU X C 1
ATOM 2436 O O . GLU A 1 312 ? 18.784 -9.591 32.972 1.00 13.59 307 GLU X O 1
ATOM 2442 N N . LYS A 1 313 ? 20.204 -8.807 31.415 1.00 13.40 308 LYS X N 1
ATOM 2443 C CA . LYS A 1 313 ? 19.185 -7.994 30.754 1.00 12.60 308 LYS X CA 1
ATOM 2444 C C . LYS A 1 313 ? 18.149 -8.847 30.005 1.00 11.91 308 LYS X C 1
ATOM 2445 O O . LYS A 1 313 ? 16.967 -8.512 29.992 1.00 11.34 308 LYS X O 1
ATOM 2451 N N . VAL A 1 314 ? 18.590 -9.967 29.426 1.00 11.98 309 VAL X N 1
ATOM 2452 C CA . VAL A 1 314 ? 17.637 -10.922 28.848 1.00 12.55 309 VAL X CA 1
ATOM 2453 C C . VAL A 1 314 ? 16.723 -11.492 29.937 1.00 12.44 309 VAL X C 1
ATOM 2454 O O . VAL A 1 314 ? 15.514 -11.586 29.746 1.00 12.45 309 VAL X O 1
ATOM 2458 N N . ALA A 1 315 ? 17.304 -11.820 31.095 1.00 12.67 310 ALA X N 1
ATOM 2459 C CA . ALA A 1 315 ? 16.525 -12.321 32.228 1.00 13.26 310 ALA X CA 1
ATOM 2460 C C . ALA A 1 315 ? 15.512 -11.289 32.693 1.00 13.16 310 ALA X C 1
ATOM 2461 O O . ALA A 1 315 ? 14.356 -11.622 32.948 1.00 13.60 310 ALA X O 1
ATOM 2463 N N . LEU A 1 316 ? 15.944 -10.031 32.783 1.00 13.45 311 LEU X N 1
ATOM 2464 C CA . LEU A 1 316 ? 15.032 -8.955 33.155 1.00 14.39 311 LEU X CA 1
ATOM 2465 C C . LEU A 1 316 ? 13.867 -8.881 32.171 1.00 14.02 311 LEU X C 1
ATOM 2466 O O . LEU A 1 316 ? 12.713 -8.806 32.570 1.00 14.01 311 LEU X O 1
ATOM 2471 N N . CYS A 1 317 ? 14.189 -8.921 30.878 1.00 14.16 312 CYS X N 1
ATOM 2472 C CA . CYS A 1 317 ? 13.180 -8.930 29.820 1.00 14.72 312 CYS X CA 1
ATOM 2473 C C . CYS A 1 317 ? 12.208 -10.100 29.982 1.00 15.13 312 CYS X C 1
ATOM 2474 O O . CYS A 1 317 ? 10.990 -9.921 29.910 1.00 15.33 312 CYS X O 1
ATOM 2477 N N . TYR A 1 318 ? 12.754 -11.290 30.227 1.00 15.58 313 TYR X N 1
ATOM 2478 C CA . TYR A 1 318 ? 11.925 -12.475 30.455 1.00 16.61 313 TYR X CA 1
ATOM 2479 C C . TYR A 1 318 ? 10.874 -12.259 31.549 1.00 17.63 313 TYR X C 1
ATOM 2480 O O . TYR A 1 318 ? 9.711 -12.622 31.368 1.00 18.09 313 TYR X O 1
ATOM 2489 N N . THR A 1 319 ? 11.285 -11.664 32.672 1.00 18.96 314 THR X N 1
ATOM 2490 C CA . THR A 1 319 ? 10.375 -11.421 33.799 1.00 20.38 314 THR X CA 1
ATOM 2491 C C . THR A 1 319 ? 9.252 -10.451 33.439 1.00 21.27 314 THR X C 1
ATOM 2492 O O . THR A 1 319 ? 8.141 -10.559 33.960 1.00 21.71 314 THR X O 1
ATOM 2496 N N . GLU A 1 320 ? 9.555 -9.507 32.552 1.00 22.06 315 GLU X N 1
ATOM 2497 C CA . GLU A 1 320 ? 8.608 -8.467 32.164 1.00 23.20 315 GLU X CA 1
ATOM 2498 C C . GLU A 1 320 ? 7.704 -8.948 31.037 1.00 23.51 315 GLU X C 1
ATOM 2499 O O . GLU A 1 320 ? 6.559 -8.510 30.919 1.00 24.11 315 GLU X O 1
#

Nearest PDB structures (foldseek):
  1z2p-assembly1_X  TM=1.002E+00  e=8.889E-70  Entamoeba histolytica HM-1:IMSS
  2odt-assembly1_X  TM=6.947E-01  e=2.344E-21  Homo sapiens
  8oxe-assembly1_A  TM=7.333E-01  e=1.160E-19  Solanum tuberosum
  7tn8-assembly1_A-2  TM=6.851E-01  e=4.409E-15  Zea mays
  7tn5-assembly1_A-2  TM=6.833E-01  e=6.756E-15  Zea mays

B-factor: mean 17.42, std 12.55, range [5.97, 300.53]

Secondary structure (DSSP, 8-state):
-EEEEEEE--HHHHHHHBSS--SEEEEEETTEEEEEEEESS--SS--SEEEE--S-SSSHHHHHHHHHHHH-TTSEEET-HHHHHHHTBHHHHHHHHHHTT---S-EEEESSHHHHHHHHHTT-S-SSEEEEESB-SSSSGGGEEEEE-SGGGGTT--SSEEEEE----TT-EEEEEEETTEEEEEEE--------SS--EEEEETTBGGGGGGSPTTSS-HHHHHHHHTTTT---B-S-TTTTTS--HHHHHHHHHHHHHHHT-SEEEEEEE-GGG-SS-EEEEEEES--TTS-B-HHHHHHHHHHHHH-

Foldseek 3Di:
DEFEEEEAEAVVLVQWQALDDDQWDWDDDPNYIYIYGYDNDDDPDDGQEYEDDQQALDDDSLVVQVVCCVVCVRYHYQPHNVLQVQQQFPVNLVVLCVVLVNAAFQKDFDFDLVVVVVCVVVVNQDPFWKKAARRQDNDQNNQKMKTFHASVLCPPHDPRTMTGHDFQFQQKKKKWWFQALDIDIFIWGHDHQFDNPPDGMAIDGLVQLLSVVPDDPRGHDPVVCVVQVVVSSHTGTDPGCVVVVLDDPVLSSVSVNSSCVSSVHGGKMWMWGDRPSDDHTHTDHMGRNDSSNTHDHHVVVVNSNVVSVVD

Radius of gyration: 20.63 Å; Cα contacts (8 Å, |Δi|>4): 612; chains: 1; bounding box: 40×51×60 Å

Sequence (311 aa):
QTVSLFIWLPESKQKTLFISTKNHTQFELNNIIFDVTLSTELPDKEPNAIITKRTHPVGKMADEMRKYEKDHPKVLFLESSAIHDMMSSREEINALLIKNNIPIPNSFSVKSKEEVIQLLQSKQLILPFIVKPENAQGTFNAHQMKIVLEQEGIDDIHFPCLCQHYINHNNKIVKVFCIGNTLKWQTRTSLPNVHRCGIKSVDFNNQHLEDILSWPEGVIDKQDIIENSANRFGSKILEDPILLNLTSEAEMRDLAYKVRCALGVQLCGIDFIKENEQGNPLVVDVNVFPSYGGKVDFDWFVEKVALCYTE

Solvent-accessible surface area: 15071 Å² total; per-residue (Å²): 179,86,18,37,3,20,1,5,0,36,102,69,32,21,127,80,1,3,112,72,64,90,128,104,17,112,45,121,28,97,128,34,74,0,32,1,47,13,34,56,98,45,15,144,171,100,12,59,0,0,0,0,29,2,48,95,24,125,38,140,30,1,95,51,0,98,135,16,39,174,80,50,109,183,11,80,14,9,4,22,10,73,31,8,52,23,9,15,10,11,83,86,5,9,56,51,1,99,166,63,128,5,56,26,5,80,15,36,45,5,151,37,73,133,73,0,73,92,21,26,140,50,166,79,3,89,34,21,0,17,8,12,28,38,75,16,48,14,81,113,108,3,48,74,15,25,0,0,0,33,67,95,6,1,90,106,13,157,62,75,1,2,0,3,40,12,13,58,8,43,24,47,20,1,42,1,11,0,3,3,84,28,23,75,55,23,0,52,16,19,16,3,33,9,82,119,72,35,56,96,32,5,66,6,0,82,118,82,18,61,44,3,72,99,27,60,152,32,0,8,65,146,87,36,61,120,111,22,36,98,74,119,12,26,54,96,87,50,97,42,0,57,128,57,135,8,15,50,79,75,50,0,100,71,11,0,131,96,0,19,78,12,6,50,1,70,0,0,2,0,12,0,10,18,94,91,50,132,55,93,17,25,1,22,30,4,53,10,0,12,54,1,39,28,113,8,66,5,57,74,0,2,71,49,1,0,45,14,68,58,128